Protein AF-A0AAD0L4F5-F1 (afdb_monomer)

Foldseek 3Di:
DLCLLLQLLQFQAAFADDPPQDDVPDDFPGTFRHLQLAPVRHDAQPDDFQVLDPVSRLVSQVVCCVVPSDVHLVPHDDQKDFDDDDNNPCVPRPTPDIDGDSHAFQPVDPVSDDPLSVVVVVLVVVVVVVDDDDHSVCRVVSVVNSNVSNNQRGGHDLQDQGPCLVVSLVVLVVSLVVCVVVVPDVSSVVSSVVSNVCNVGSVPGRDD

Organism: NCBI:txid1622

Sequence (208 aa):
MSYRWLLTYLFGASPIAEANYFKKGDKLTHPVRSLRQSKKYGFGSNFTPDYTDVESYFARIKRAVAKKEIYTAAQFHGPVRFKGDNVENLATDGIKYLKPRMLDLDPTSYVGIRTGTLRFIRLLASYFIMSPTLNKSEVSEALAVADKRNEIVALEDPTKKSRLSEAAIALIEHLKVYVDLIQAGPEYQELIEDMQYRVKIPMLQVLV

InterPro domains:
  IPR006334 Glutamate--cysteine ligase, monofunctional [PTHR38761] (2-202)
  IPR007370 Glutamate--cysteine ligase [PF04262] (69-138)
  IPR014746 Glutamine synthetase/guanido kinase, catalytic domain [SSF55931] (2-200)

pLDDT: mean 89.85, std 8.64, range [43.66, 97.56]

Solvent-accessible surface area (backbone atoms only — not comparable to full-atom values): 12046 Å² total; per-residue (Å²): 114,61,62,53,30,54,49,32,58,62,46,18,48,32,38,73,78,64,92,84,71,58,60,95,89,58,77,79,92,62,58,19,18,10,40,60,69,14,69,91,75,25,74,55,49,99,68,79,69,40,82,64,43,69,63,51,26,53,51,43,44,54,51,30,35,78,69,61,78,36,89,42,82,81,70,64,48,57,56,62,41,84,36,44,95,48,79,92,43,32,82,81,75,39,73,74,47,78,45,76,58,65,69,49,56,34,88,92,30,98,83,32,57,55,71,66,59,54,52,50,53,52,52,52,52,54,51,57,72,76,40,86,78,78,56,64,87,48,42,66,57,45,46,55,52,20,51,53,49,22,37,53,41,11,62,32,50,46,72,45,74,54,96,55,37,65,64,46,47,54,52,48,53,54,48,50,56,47,39,60,74,70,62,54,57,69,74,56,56,54,48,50,51,51,54,48,47,37,52,76,40,26,71,70,32,63,78,130

Mean predicted aligned error: 4.78 Å

Radius of gyration: 17.95 Å; Cα contacts (8 Å, |Δi|>4): 270; chains: 1; bounding box: 50×41×47 Å

Structure (mmCIF, N/CA/C/O backbone):
data_AF-A0AAD0L4F5-F1
#
_entry.id   AF-A0AAD0L4F5-F1
#
loop_
_atom_site.group_PDB
_atom_site.id
_atom_site.type_symbol
_atom_site.label_atom_id
_atom_site.label_alt_id
_atom_site.label_comp_id
_atom_site.label_asym_id
_atom_site.label_entity_id
_atom_site.label_seq_id
_atom_site.pdbx_PDB_ins_code
_atom_site.Cartn_x
_atom_site.Cartn_y
_atom_site.Cartn_z
_atom_site.occupancy
_atom_site.B_iso_or_equiv
_atom_site.auth_seq_id
_atom_site.auth_comp_id
_atom_site.auth_asym_id
_atom_site.auth_atom_id
_atom_site.pdbx_PDB_model_num
ATOM 1 N N . MET A 1 1 ? -0.192 5.759 4.630 1.00 82.69 1 MET A N 1
ATOM 2 C CA . MET A 1 1 ? -1.364 5.615 3.727 1.00 82.69 1 MET A CA 1
ATOM 3 C C . MET A 1 1 ? -1.100 6.219 2.352 1.00 82.69 1 MET A C 1
ATOM 5 O O . MET A 1 1 ? -1.327 5.530 1.364 1.00 82.69 1 MET A O 1
ATOM 9 N N . SER A 1 2 ? -0.561 7.442 2.284 1.00 88.50 2 SER A N 1
ATOM 10 C CA . SER A 1 2 ? -0.333 8.214 1.048 1.00 88.50 2 SER A CA 1
ATOM 11 C C . SER A 1 2 ? 0.467 7.505 -0.052 1.00 88.50 2 SER A C 1
ATOM 13 O O . SER A 1 2 ? 0.281 7.777 -1.235 1.00 88.50 2 SER A O 1
ATOM 15 N N . TYR A 1 3 ? 1.310 6.547 0.332 1.00 91.94 3 TYR A N 1
ATOM 16 C CA . TYR A 1 3 ? 2.198 5.809 -0.568 1.00 91.94 3 TYR A CA 1
ATOM 17 C C . TYR A 1 3 ? 1.795 4.345 -0.779 1.00 91.94 3 TYR A C 1
ATOM 19 O O . TYR A 1 3 ? 2.575 3.553 -1.297 1.00 91.94 3 TYR A O 1
ATOM 27 N N . ARG A 1 4 ? 0.565 3.961 -0.404 1.00 93.31 4 ARG A N 1
ATOM 28 C CA . ARG A 1 4 ? 0.094 2.572 -0.549 1.00 93.31 4 ARG A CA 1
ATOM 29 C C . ARG A 1 4 ? 0.145 2.046 -1.978 1.00 93.31 4 ARG A C 1
ATOM 31 O O . ARG A 1 4 ? 0.429 0.875 -2.187 1.00 93.31 4 ARG A O 1
ATOM 38 N N . TRP A 1 5 ? -0.090 2.937 -2.932 1.00 96.00 5 TRP A N 1
ATOM 39 C CA . TRP A 1 5 ? -0.059 2.642 -4.355 1.00 96.00 5 TRP A CA 1
ATOM 40 C C . TRP A 1 5 ? 1.314 2.132 -4.817 1.00 96.00 5 TRP A C 1
ATOM 42 O O . TRP A 1 5 ? 1.357 1.369 -5.771 1.00 96.00 5 TRP A O 1
ATOM 52 N N . LEU A 1 6 ? 2.419 2.474 -4.136 1.00 96.50 6 LEU A N 1
ATOM 53 C CA . LEU A 1 6 ? 3.743 1.943 -4.475 1.00 96.50 6 LEU A CA 1
ATOM 54 C C . LEU A 1 6 ? 3.846 0.445 -4.160 1.00 96.50 6 LEU A C 1
ATOM 56 O O . LEU A 1 6 ? 4.411 -0.307 -4.946 1.00 96.50 6 LEU A O 1
ATOM 60 N N . LEU A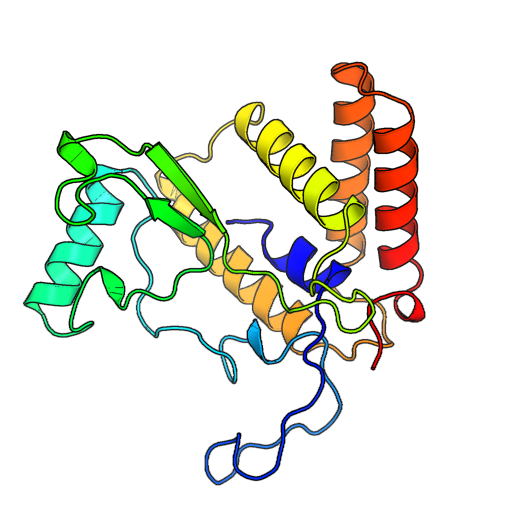 1 7 ? 3.257 -0.004 -3.047 1.00 95.75 7 LEU A N 1
ATOM 61 C CA . LEU A 1 7 ? 3.208 -1.431 -2.711 1.00 95.75 7 LEU A CA 1
ATOM 62 C C . LEU A 1 7 ? 2.332 -2.199 -3.704 1.00 95.75 7 LEU A C 1
ATOM 64 O O . LEU A 1 7 ? 2.727 -3.267 -4.156 1.00 95.75 7 LEU A O 1
ATOM 68 N N . THR A 1 8 ? 1.191 -1.628 -4.099 1.00 95.62 8 THR A N 1
ATOM 69 C CA . THR A 1 8 ? 0.343 -2.185 -5.164 1.00 95.62 8 THR A CA 1
ATOM 70 C C . THR A 1 8 ? 1.073 -2.226 -6.506 1.00 95.62 8 THR A C 1
ATOM 72 O O . THR A 1 8 ? 0.896 -3.171 -7.267 1.00 95.62 8 THR A O 1
ATOM 75 N N . TYR A 1 9 ? 1.909 -1.224 -6.798 1.00 95.88 9 TYR A N 1
ATOM 76 C CA . TYR A 1 9 ? 2.697 -1.198 -8.025 1.00 95.88 9 TYR A CA 1
ATOM 77 C C . TYR A 1 9 ? 3.745 -2.311 -8.028 1.00 95.88 9 TYR A C 1
ATOM 79 O O . TYR A 1 9 ? 3.821 -3.074 -8.976 1.00 95.88 9 TYR A O 1
ATOM 87 N N . LEU A 1 10 ? 4.533 -2.432 -6.963 1.00 95.12 10 LEU A N 1
ATOM 88 C CA . LEU A 1 10 ? 5.653 -3.373 -6.912 1.00 95.12 10 LEU A CA 1
ATOM 89 C C . LEU A 1 10 ? 5.221 -4.830 -6.695 1.00 95.12 10 LEU A C 1
ATOM 91 O O . LEU A 1 10 ? 5.899 -5.741 -7.169 1.00 95.12 10 LEU A O 1
ATOM 95 N N . PHE A 1 11 ? 4.129 -5.049 -5.958 1.00 95.19 11 PHE A N 1
ATOM 96 C CA . PHE A 1 11 ? 3.744 -6.364 -5.429 1.00 95.19 11 PHE A CA 1
ATOM 97 C C . PHE A 1 11 ? 2.282 -6.741 -5.714 1.00 95.19 11 PHE A C 1
ATOM 99 O O . PHE A 1 11 ? 1.730 -7.612 -5.041 1.00 95.19 11 PHE A O 1
ATOM 106 N N . GLY A 1 12 ? 1.626 -6.075 -6.668 1.00 95.31 12 GLY A N 1
ATOM 107 C CA . GLY A 1 12 ? 0.315 -6.506 -7.153 1.00 95.31 12 GLY A CA 1
ATOM 108 C C . GLY A 1 12 ? 0.416 -7.877 -7.822 1.00 95.31 12 GLY A C 1
ATOM 109 O O . GLY A 1 12 ? 1.302 -8.086 -8.645 1.00 95.31 12 GLY A O 1
ATOM 110 N N . ALA A 1 13 ? -0.461 -8.807 -7.435 1.00 95.69 13 ALA A N 1
ATOM 111 C CA . ALA A 1 13 ? -0.405 -10.202 -7.885 1.00 95.69 13 ALA A CA 1
ATOM 112 C C . ALA A 1 13 ? -1.806 -10.829 -8.014 1.00 95.69 13 ALA A C 1
ATOM 114 O O . ALA A 1 13 ? -2.007 -12.017 -7.773 1.00 95.69 13 ALA A O 1
ATOM 115 N N . SER A 1 14 ? -2.808 -10.017 -8.357 1.00 95.25 14 SER A N 1
ATOM 116 C CA . SER A 1 14 ? -4.186 -10.480 -8.577 1.00 95.25 14 SER A CA 1
ATOM 117 C C . SER A 1 14 ? -4.738 -9.971 -9.914 1.00 95.25 14 SER A C 1
ATOM 119 O O . SER A 1 14 ? -5.615 -9.106 -9.929 1.00 95.25 14 SER A O 1
ATOM 121 N N . PRO A 1 15 ? -4.202 -10.446 -11.054 1.00 95.25 15 PRO A N 1
ATOM 122 C CA . PRO A 1 15 ? -4.444 -9.800 -12.340 1.00 95.25 15 PRO A CA 1
ATOM 123 C C . PRO A 1 15 ? -5.773 -10.156 -13.002 1.00 95.25 15 PRO A C 1
ATOM 125 O O . PRO A 1 15 ? -6.304 -9.378 -13.797 1.00 95.25 15 PRO A O 1
ATOM 128 N N . ILE A 1 16 ? -6.318 -11.320 -12.667 1.00 94.12 16 ILE A N 1
ATOM 129 C CA . ILE A 1 16 ? -7.558 -11.869 -13.210 1.00 94.12 16 ILE A CA 1
ATOM 130 C C . ILE A 1 16 ? -8.434 -12.380 -12.070 1.00 94.12 16 ILE A C 1
ATOM 132 O O . ILE A 1 16 ? -7.974 -12.545 -10.939 1.00 94.12 16 ILE A O 1
ATOM 136 N N . ALA A 1 17 ? -9.703 -12.628 -12.372 1.00 92.62 17 ALA A N 1
ATOM 137 C CA . ALA A 1 17 ? -10.614 -13.287 -11.455 1.00 92.62 17 ALA A CA 1
ATOM 138 C C . ALA A 1 17 ? -11.392 -14.387 -12.168 1.00 92.62 17 ALA A C 1
ATOM 140 O O . ALA A 1 17 ? -11.635 -14.311 -13.373 1.00 92.62 17 ALA A O 1
ATOM 141 N N . GLU A 1 18 ? -11.786 -15.384 -11.385 1.00 90.31 18 GLU A N 1
ATOM 142 C CA . GLU A 1 18 ? -12.573 -16.526 -11.834 1.00 90.31 18 GLU A CA 1
ATOM 143 C C . GLU A 1 18 ? -13.987 -16.139 -12.277 1.00 90.31 18 GLU A C 1
ATOM 145 O O . GLU A 1 18 ? -14.510 -15.052 -11.983 1.00 90.31 18 GLU A O 1
ATOM 150 N N . ALA A 1 19 ? -14.641 -17.084 -12.952 1.00 86.50 19 ALA A N 1
ATOM 151 C CA . ALA A 1 19 ? -16.058 -16.979 -13.260 1.00 86.50 19 ALA A CA 1
ATOM 152 C C . ALA A 1 19 ? -16.876 -16.669 -11.989 1.00 86.50 19 ALA A C 1
ATOM 154 O O . ALA A 1 19 ? -16.636 -17.226 -10.919 1.00 86.50 19 ALA A O 1
ATOM 155 N N . ASN A 1 20 ? -17.875 -15.790 -12.123 1.00 87.75 20 ASN A N 1
ATOM 156 C CA . ASN A 1 20 ? -18.763 -15.322 -11.046 1.00 87.75 20 ASN A CA 1
ATOM 157 C C . ASN A 1 20 ? -18.139 -14.390 -9.991 1.00 87.75 20 ASN A C 1
ATOM 159 O O . ASN A 1 20 ? -18.820 -14.042 -9.028 1.00 87.75 20 ASN A O 1
ATOM 163 N N . TYR A 1 21 ? -16.895 -13.931 -10.165 1.00 91.44 21 TYR A N 1
ATOM 164 C CA . TYR A 1 21 ? -16.332 -12.905 -9.279 1.00 91.44 21 TYR A CA 1
ATOM 165 C C . TYR A 1 21 ? -17.036 -11.547 -9.427 1.00 91.44 21 TYR A C 1
ATOM 167 O O . TYR A 1 21 ? -17.323 -10.862 -8.445 1.00 91.44 21 TYR A O 1
ATOM 175 N N . PHE A 1 22 ? -17.305 -11.138 -10.669 1.00 91.25 22 PHE A N 1
ATOM 176 C CA . PHE A 1 22 ? -17.875 -9.827 -10.966 1.00 91.25 22 PHE A CA 1
ATOM 177 C C . PHE A 1 22 ? -19.397 -9.807 -10.812 1.00 91.25 22 PHE A C 1
ATOM 179 O O . PHE A 1 22 ? -20.094 -10.788 -11.078 1.00 91.25 22 PHE A O 1
ATOM 186 N N . LYS A 1 23 ? -19.930 -8.638 -10.439 1.00 87.94 23 LYS A N 1
ATOM 187 C CA . LYS A 1 23 ? -21.372 -8.375 -10.500 1.00 87.94 23 LYS A CA 1
ATOM 188 C C . LYS A 1 23 ? -21.852 -8.472 -11.949 1.00 87.94 23 LYS A C 1
ATOM 190 O O . LYS A 1 23 ? -21.095 -8.228 -12.886 1.00 87.94 23 LYS A O 1
ATOM 195 N N . LYS A 1 24 ? -23.134 -8.786 -12.145 1.00 86.00 24 LYS A N 1
ATOM 196 C CA . LYS A 1 24 ? -23.732 -8.883 -13.484 1.00 86.00 24 LYS A CA 1
ATOM 197 C C . LYS A 1 24 ? -23.491 -7.588 -14.27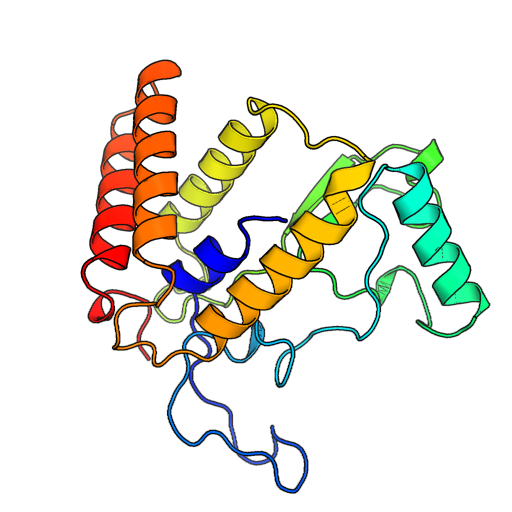6 1.00 86.00 24 LYS A C 1
ATOM 199 O O . LYS A 1 24 ? -23.948 -6.527 -13.867 1.00 86.00 24 LYS A O 1
ATOM 204 N N . GLY A 1 25 ? -22.795 -7.703 -15.408 1.00 84.38 25 GLY A N 1
ATOM 205 C CA . GLY A 1 25 ? -22.443 -6.582 -16.290 1.00 84.38 25 GLY A CA 1
ATOM 206 C C . GLY A 1 25 ? -21.026 -6.032 -16.095 1.00 84.38 25 GLY A C 1
ATOM 207 O O . GLY A 1 25 ? -20.506 -5.396 -17.010 1.00 84.38 25 GLY A O 1
ATOM 208 N N . ASP A 1 26 ? -20.372 -6.325 -14.969 1.00 89.19 26 ASP A N 1
ATOM 209 C CA . ASP A 1 26 ? -18.961 -6.010 -14.768 1.00 89.19 26 ASP A CA 1
ATOM 210 C C . ASP A 1 26 ? -18.078 -7.108 -15.375 1.00 89.19 26 ASP A C 1
ATOM 212 O O . ASP A 1 26 ? -18.348 -8.304 -15.252 1.00 89.19 26 ASP A O 1
ATOM 216 N N . LYS A 1 27 ? -16.996 -6.691 -16.032 1.00 88.44 27 LYS A N 1
ATOM 217 C CA . LYS A 1 27 ? -15.917 -7.567 -16.490 1.00 88.44 27 LYS A CA 1
ATOM 218 C C . LYS A 1 27 ? -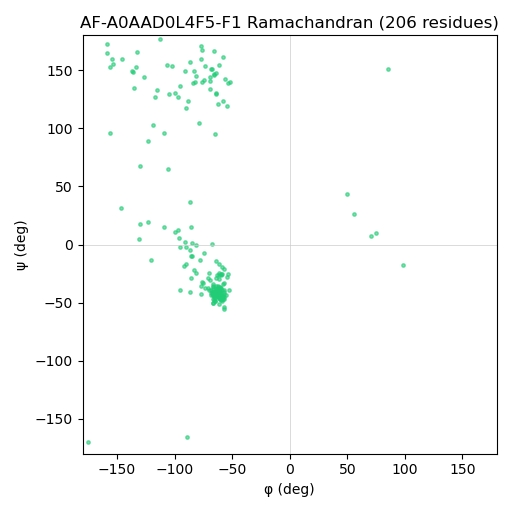14.621 -6.780 -16.599 1.00 88.44 27 LYS A C 1
ATOM 220 O O . LYS A 1 27 ? -14.640 -5.568 -16.830 1.00 88.44 27 LYS A O 1
ATOM 225 N N . LEU A 1 28 ? -13.501 -7.481 -16.494 1.00 90.88 28 LEU A N 1
ATOM 226 C CA . LEU A 1 28 ? -12.235 -6.948 -16.971 1.00 90.88 28 LEU A CA 1
ATOM 227 C C . LEU A 1 28 ? -12.173 -7.026 -18.497 1.00 90.88 28 LEU A C 1
ATOM 229 O O . LEU A 1 28 ? -12.609 -8.004 -19.101 1.00 90.88 28 LEU A O 1
ATOM 233 N N . THR A 1 29 ? -11.625 -5.988 -19.120 1.00 90.06 29 THR A N 1
ATOM 234 C CA . THR A 1 29 ? -11.306 -5.970 -20.556 1.00 90.06 29 THR A CA 1
ATOM 235 C C . THR A 1 29 ? -9.874 -6.427 -20.836 1.00 90.06 29 THR A C 1
ATOM 237 O O . THR A 1 29 ? -9.568 -6.798 -21.963 1.00 90.06 29 THR A O 1
ATOM 240 N N . HIS A 1 30 ? -9.013 -6.416 -19.818 1.00 92.38 30 HIS A N 1
ATOM 241 C CA . HIS A 1 30 ? -7.635 -6.899 -19.835 1.00 92.38 30 HIS A CA 1
ATOM 242 C C . HIS A 1 30 ? -7.217 -7.299 -18.407 1.00 92.38 30 HIS A C 1
ATOM 244 O O . HIS A 1 30 ? -7.838 -6.823 -17.450 1.00 92.38 30 HIS A O 1
ATOM 250 N N . PRO A 1 31 ? -6.174 -8.133 -18.232 1.00 94.75 31 PRO A N 1
ATOM 251 C CA . PRO A 1 31 ? -5.565 -8.349 -16.924 1.00 94.75 31 PRO A CA 1
ATOM 252 C C . PRO A 1 31 ? -5.107 -7.026 -16.306 1.00 94.75 31 PRO A C 1
ATOM 254 O O . PRO A 1 31 ? -4.621 -6.136 -17.010 1.00 94.75 31 PRO A O 1
ATOM 257 N N . VAL A 1 32 ? -5.268 -6.891 -14.996 1.00 96.12 32 VAL A N 1
ATOM 258 C CA . VAL A 1 32 ? -4.858 -5.695 -14.246 1.00 96.12 32 VAL A CA 1
ATOM 259 C C . VAL A 1 32 ? -3.709 -6.017 -13.296 1.00 96.12 32 VAL A C 1
ATOM 261 O O . VAL A 1 32 ? -3.280 -7.158 -13.205 1.00 96.12 32 VAL A O 1
ATOM 264 N N . ARG A 1 33 ? -3.163 -5.036 -12.583 1.00 95.25 33 ARG A N 1
ATOM 265 C CA . ARG A 1 33 ? -2.053 -5.279 -11.653 1.00 95.25 33 ARG A CA 1
ATOM 266 C C . ARG A 1 33 ? -2.508 -5.913 -10.340 1.00 95.25 33 ARG A C 1
ATOM 268 O O . ARG A 1 33 ? -1.867 -6.820 -9.820 1.00 95.25 33 ARG A O 1
ATOM 275 N N . SER A 1 34 ? -3.615 -5.430 -9.782 1.00 95.75 34 SER A N 1
ATOM 276 C CA . SER A 1 34 ? -4.176 -5.965 -8.541 1.00 95.75 34 SER A CA 1
ATOM 277 C C . SER A 1 34 ? -5.671 -5.678 -8.428 1.00 95.75 34 SER A C 1
ATOM 279 O O . SER A 1 34 ? -6.097 -4.629 -7.936 1.00 95.75 34 SER A O 1
ATOM 281 N N . LEU A 1 35 ? -6.495 -6.648 -8.820 1.00 95.00 35 LEU A N 1
ATOM 282 C CA . LEU A 1 35 ? -7.935 -6.618 -8.575 1.00 95.00 35 LEU A CA 1
ATOM 283 C C . LEU A 1 35 ? -8.244 -6.450 -7.094 1.00 95.00 35 LEU A C 1
ATOM 285 O O . LEU A 1 35 ? -9.106 -5.647 -6.731 1.00 95.00 35 LEU A O 1
ATOM 289 N N . ARG A 1 36 ? -7.517 -7.171 -6.235 1.00 93.44 36 ARG A N 1
ATOM 290 C CA . ARG A 1 36 ? -7.740 -7.177 -4.790 1.00 93.44 36 ARG A CA 1
ATOM 291 C C . ARG A 1 36 ? -7.561 -5.793 -4.165 1.00 93.44 36 ARG A C 1
ATOM 293 O O . ARG A 1 36 ? -8.312 -5.468 -3.242 1.00 93.44 36 ARG A O 1
ATOM 300 N N . GLN A 1 37 ? -6.605 -4.996 -4.648 1.00 93.56 37 GLN A N 1
ATOM 301 C CA . GLN A 1 37 ? -6.384 -3.627 -4.170 1.00 93.56 37 GLN A CA 1
ATOM 302 C C . GLN A 1 37 ? -7.274 -2.578 -4.842 1.00 93.56 37 GLN A C 1
ATOM 304 O O . GLN A 1 37 ? -7.284 -1.433 -4.380 1.00 93.56 37 GLN A O 1
ATOM 309 N N . SER A 1 38 ? -8.011 -2.925 -5.901 1.00 93.62 38 SER A N 1
ATOM 310 C CA . SER A 1 38 ? -8.929 -1.981 -6.539 1.00 93.62 38 SER A CA 1
ATOM 311 C C . SER A 1 38 ? -10.124 -1.676 -5.633 1.00 93.62 38 SER A C 1
ATOM 313 O O . SER A 1 38 ? -10.677 -2.545 -4.959 1.00 93.62 38 SER A O 1
ATOM 315 N N . LYS A 1 39 ? -10.553 -0.421 -5.622 1.00 90.69 39 LYS A N 1
ATOM 316 C CA . LYS A 1 39 ? -11.786 0.035 -4.993 1.00 90.69 39 LYS A CA 1
ATOM 317 C C . LYS A 1 39 ? -13.001 -0.469 -5.764 1.00 90.69 39 LYS A C 1
ATOM 319 O O . LYS A 1 39 ? -13.989 -0.827 -5.130 1.00 90.69 39 LYS A O 1
ATOM 324 N N . LYS A 1 40 ? -12.947 -0.492 -7.103 1.00 90.12 40 LYS A N 1
ATOM 325 C CA . LYS A 1 40 ? -14.090 -0.909 -7.928 1.00 90.12 40 LYS A CA 1
ATOM 326 C C . LYS A 1 40 ? -14.429 -2.393 -7.769 1.00 90.12 40 LYS A C 1
ATOM 328 O O . LYS A 1 40 ? -15.608 -2.724 -7.666 1.00 90.12 40 LYS A O 1
ATOM 333 N N . TYR A 1 41 ? -13.422 -3.266 -7.758 1.00 90.94 41 TYR A N 1
ATOM 334 C CA . TYR A 1 41 ? -13.633 -4.716 -7.814 1.00 90.94 41 TYR A CA 1
ATOM 335 C C . TYR A 1 41 ? -13.066 -5.482 -6.616 1.00 90.94 41 TYR A C 1
ATOM 337 O O . TYR A 1 41 ? -13.370 -6.661 -6.479 1.00 90.94 41 TYR A O 1
ATOM 345 N N . GLY A 1 42 ? -12.229 -4.871 -5.778 1.00 87.94 42 GLY A N 1
ATOM 346 C CA . GLY A 1 42 ? -11.520 -5.551 -4.695 1.00 87.94 42 GLY A CA 1
ATOM 347 C C . GLY A 1 42 ? -12.274 -5.608 -3.364 1.00 87.94 42 GLY A C 1
ATOM 348 O O . GLY A 1 42 ? -13.466 -5.329 -3.260 1.00 87.94 42 GLY A O 1
ATOM 349 N N . PHE A 1 43 ? -11.538 -5.946 -2.302 1.00 73.62 43 PHE A N 1
ATOM 350 C CA . PHE A 1 43 ? -12.068 -6.176 -0.946 1.00 73.62 43 PHE A CA 1
ATOM 351 C C . PHE A 1 43 ? -12.179 -4.894 -0.093 1.00 73.62 43 PHE A C 1
ATOM 353 O O . PHE A 1 43 ? -11.910 -4.907 1.113 1.00 73.62 43 PHE A O 1
ATOM 360 N N . GLY A 1 44 ? -12.535 -3.767 -0.711 1.00 67.50 44 GLY A N 1
ATOM 361 C CA . GLY A 1 44 ? -12.686 -2.482 -0.025 1.00 67.50 44 GLY A CA 1
ATOM 362 C C . GLY A 1 44 ? -14.046 -2.330 0.662 1.00 67.50 44 GLY A C 1
ATOM 363 O O . GLY A 1 44 ? -15.078 -2.682 0.098 1.00 67.50 44 GLY A O 1
ATOM 364 N N . SER A 1 45 ? -14.073 -1.759 1.870 1.00 67.56 45 SER A N 1
ATOM 365 C CA . SER A 1 45 ? -15.322 -1.250 2.452 1.00 67.56 45 SER A CA 1
ATOM 366 C C . SER A 1 45 ? -15.646 0.139 1.897 1.00 67.56 45 SER A C 1
ATOM 368 O O . SER A 1 45 ? -14.747 0.961 1.746 1.00 67.56 45 SER A O 1
ATOM 370 N N . ASN A 1 46 ? -16.932 0.460 1.711 1.00 73.94 46 ASN A N 1
ATOM 371 C CA . ASN A 1 46 ? -17.387 1.833 1.410 1.00 73.94 46 ASN A CA 1
ATOM 372 C C . ASN A 1 46 ? -17.199 2.817 2.583 1.00 73.94 46 ASN A C 1
ATOM 374 O O . ASN A 1 46 ? -17.546 3.990 2.484 1.00 73.94 46 ASN A O 1
ATOM 378 N N . PHE A 1 47 ? -16.661 2.335 3.701 1.00 82.69 47 PHE A N 1
ATOM 379 C CA . PHE A 1 47 ? -16.342 3.116 4.881 1.00 82.69 47 PHE A CA 1
ATOM 380 C C . PHE A 1 47 ? -14.846 3.456 4.916 1.00 82.69 47 PHE A C 1
ATOM 382 O O . PHE A 1 47 ? -13.995 2.565 4.830 1.00 82.69 47 PHE A O 1
ATOM 389 N N . THR A 1 48 ? -14.554 4.739 5.128 1.00 82.06 48 THR A N 1
ATOM 390 C CA . THR A 1 48 ? -13.210 5.272 5.375 1.00 82.06 48 THR A CA 1
ATOM 391 C C . THR A 1 48 ? -13.182 5.880 6.782 1.00 82.06 48 THR A C 1
ATOM 393 O O . THR A 1 48 ? -14.055 6.696 7.101 1.00 82.06 48 THR A O 1
ATOM 396 N N . PRO A 1 49 ? -12.233 5.488 7.651 1.00 85.38 49 PRO A N 1
ATOM 397 C CA . PRO A 1 49 ? -12.076 6.097 8.962 1.00 85.38 49 PRO A CA 1
ATOM 398 C C . PRO A 1 49 ? -11.369 7.449 8.821 1.00 85.38 49 PRO A C 1
ATOM 400 O O . PRO A 1 49 ? -10.836 7.788 7.766 1.00 85.38 49 PRO A O 1
ATOM 403 N N . ASP A 1 50 ? -11.334 8.201 9.909 1.00 90.50 50 ASP A N 1
ATOM 404 C CA . ASP A 1 50 ? -10.589 9.450 9.972 1.00 90.50 50 ASP A CA 1
ATOM 405 C C . ASP A 1 50 ? -9.162 9.165 10.461 1.00 90.50 50 ASP A C 1
ATOM 407 O O . ASP A 1 50 ? -8.992 8.650 11.556 1.00 90.50 50 ASP A O 1
ATOM 411 N N . TYR A 1 51 ? -8.134 9.431 9.654 1.00 90.50 51 TYR A N 1
ATOM 412 C CA . TYR A 1 51 ? -6.736 9.209 10.060 1.00 90.50 51 TYR A CA 1
ATOM 413 C C . TYR A 1 51 ? -6.050 10.486 10.576 1.00 90.50 51 TYR A C 1
ATOM 415 O O . TYR A 1 51 ? -4.827 10.499 10.690 1.00 90.50 51 TYR A O 1
ATOM 423 N N . THR A 1 52 ? -6.802 11.554 10.856 1.00 91.75 52 THR A N 1
ATOM 424 C CA . THR A 1 52 ? -6.250 12.845 11.302 1.00 91.75 52 THR A CA 1
ATOM 425 C C . THR A 1 52 ? -5.538 12.730 12.647 1.00 91.75 52 THR A C 1
ATOM 427 O O . THR A 1 52 ? -4.457 13.282 12.836 1.00 91.75 52 THR A O 1
ATOM 430 N N . ASP A 1 53 ? -6.129 11.977 13.570 1.00 88.69 53 ASP A N 1
ATOM 431 C CA . ASP A 1 53 ? -5.543 11.601 14.850 1.00 88.69 53 ASP A CA 1
ATOM 432 C C . ASP A 1 53 ? -6.229 10.347 15.411 1.00 88.69 53 ASP A C 1
ATOM 434 O O . ASP A 1 53 ? -7.204 9.827 14.857 1.00 88.69 53 ASP A O 1
ATOM 438 N N . VAL A 1 54 ? -5.670 9.826 16.505 1.00 86.69 54 VAL A N 1
ATOM 439 C CA . VAL A 1 54 ? -6.122 8.591 17.156 1.00 86.69 54 VAL A CA 1
ATOM 440 C C . VAL A 1 54 ? -7.575 8.706 17.628 1.00 86.69 54 VAL A C 1
ATOM 442 O O . VAL A 1 54 ? -8.367 7.787 17.410 1.00 86.69 54 VAL A O 1
ATOM 445 N N . GLU A 1 55 ? -7.950 9.834 18.231 1.00 87.25 55 GLU A N 1
ATOM 446 C CA . GLU A 1 55 ? -9.304 10.062 18.745 1.00 87.25 55 GLU A CA 1
ATOM 447 C C . GLU A 1 55 ? -10.332 10.087 17.613 1.00 87.25 55 GLU A C 1
ATOM 449 O O . GLU A 1 55 ? -11.335 9.365 17.659 1.00 87.25 55 GLU A O 1
ATOM 454 N N . SER A 1 56 ? -10.051 10.847 16.553 1.00 91.06 56 SER A N 1
ATOM 455 C CA . SER A 1 56 ? -10.912 10.976 15.377 1.00 91.06 56 SER A CA 1
ATOM 456 C C . SER A 1 56 ? -11.120 9.629 14.683 1.00 91.06 56 SER A C 1
ATOM 458 O O . SER A 1 56 ? -12.255 9.285 14.325 1.00 91.06 56 SER A O 1
ATOM 460 N N . TYR A 1 57 ? -10.063 8.815 14.579 1.00 89.94 57 TYR A N 1
ATOM 461 C CA . TYR A 1 57 ? -10.121 7.460 14.028 1.00 89.94 57 TYR A CA 1
ATOM 462 C C . TYR A 1 57 ? -11.128 6.581 14.770 1.00 89.94 57 TYR A C 1
ATOM 464 O O . TYR A 1 57 ? -12.042 6.009 14.159 1.00 89.94 57 TYR A O 1
ATOM 472 N N . PHE A 1 58 ? -11.004 6.491 16.096 1.00 86.38 58 PHE A N 1
ATOM 473 C CA . PHE A 1 58 ? -11.886 5.648 16.901 1.00 86.38 58 PHE A CA 1
ATOM 474 C C . PHE A 1 58 ? -13.300 6.213 16.990 1.00 86.38 58 PHE A C 1
ATOM 476 O O . PHE A 1 58 ? -14.265 5.451 16.888 1.00 86.38 58 PHE A O 1
ATOM 483 N N . ALA A 1 59 ? -13.453 7.534 17.087 1.00 89.06 59 ALA A N 1
ATOM 484 C CA . ALA A 1 59 ? -14.757 8.182 17.095 1.00 89.06 59 ALA A CA 1
ATOM 485 C C . ALA A 1 59 ? -15.526 7.929 15.787 1.00 89.06 59 ALA A C 1
ATOM 487 O O . ALA A 1 59 ? -16.718 7.611 15.821 1.00 89.06 59 ALA A O 1
ATOM 488 N N . ARG A 1 60 ? -14.863 7.995 14.623 1.00 90.62 60 ARG A N 1
ATOM 489 C CA . ARG A 1 60 ? -15.495 7.711 13.324 1.00 90.62 60 ARG A CA 1
ATOM 490 C C . ARG A 1 60 ? -15.954 6.258 13.209 1.00 90.62 60 ARG A C 1
ATOM 492 O O . ARG A 1 60 ? -17.053 6.029 12.700 1.00 90.62 60 ARG A O 1
ATOM 499 N N . ILE A 1 61 ? -15.156 5.307 13.698 1.00 88.44 61 ILE A N 1
ATOM 500 C CA . ILE A 1 61 ? -15.513 3.880 13.728 1.00 88.44 61 ILE A CA 1
ATOM 501 C C . ILE A 1 61 ? -16.694 3.632 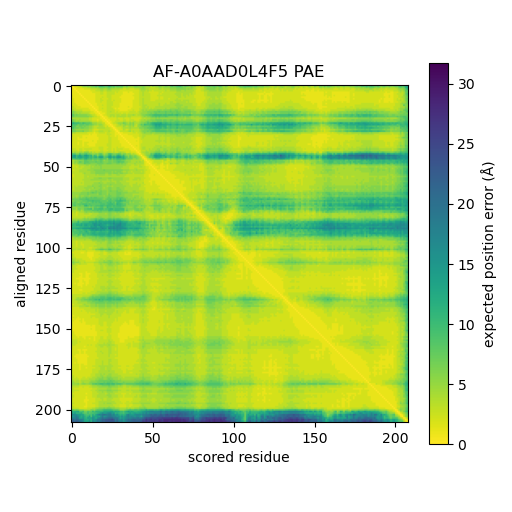14.672 1.00 88.44 61 ILE A C 1
ATOM 503 O O . ILE A 1 61 ? -17.667 3.007 14.257 1.00 88.44 61 ILE A O 1
ATOM 507 N N . LYS A 1 62 ? -16.665 4.170 15.900 1.00 87.69 62 LYS A N 1
ATOM 508 C CA . LYS A 1 62 ? -17.774 4.047 16.866 1.00 87.69 62 LYS A CA 1
ATOM 509 C C . LYS A 1 62 ? -19.080 4.599 16.289 1.00 87.69 62 LYS A C 1
ATOM 511 O O . LYS A 1 62 ? -20.106 3.924 16.330 1.00 87.69 62 LYS A O 1
ATOM 516 N N . ARG A 1 63 ? -19.032 5.780 15.656 1.00 91.25 63 ARG A N 1
ATOM 517 C CA . ARG A 1 63 ? -20.188 6.361 14.950 1.00 91.25 63 ARG A CA 1
ATOM 518 C C . ARG A 1 63 ? -20.686 5.472 13.808 1.00 91.25 63 ARG A C 1
ATOM 520 O O . ARG A 1 63 ? -21.892 5.350 13.638 1.00 91.25 63 ARG A O 1
ATOM 527 N N . ALA A 1 64 ? -19.786 4.857 13.041 1.00 90.31 64 ALA A N 1
ATOM 528 C CA . ALA A 1 64 ? -20.154 3.971 11.936 1.00 90.31 64 ALA A CA 1
ATOM 529 C C . ALA A 1 64 ? -20.883 2.710 12.417 1.00 90.31 64 ALA A C 1
ATOM 531 O O . ALA A 1 64 ? -21.867 2.307 11.802 1.00 90.31 64 ALA A O 1
ATOM 532 N N . VAL A 1 65 ? -20.439 2.128 13.537 1.00 89.00 65 VAL A N 1
ATOM 533 C CA . VAL A 1 65 ? -21.109 0.984 14.177 1.00 89.00 65 VAL A CA 1
ATOM 534 C C . VAL A 1 65 ? -22.492 1.386 14.686 1.00 89.00 65 VAL A C 1
ATOM 536 O O . VAL A 1 65 ? -23.480 0.735 14.357 1.00 89.00 65 VAL A O 1
ATOM 539 N N . ALA A 1 66 ? -22.593 2.505 15.411 1.00 90.88 66 ALA A N 1
ATOM 540 C CA . ALA A 1 66 ? -23.870 3.001 15.931 1.00 90.88 66 ALA A CA 1
ATOM 541 C C . ALA A 1 66 ? -24.892 3.294 14.815 1.00 90.88 66 ALA A C 1
ATOM 543 O O . ALA A 1 66 ? -26.079 3.011 14.963 1.00 90.88 66 ALA A O 1
ATOM 544 N N . LYS A 1 67 ? -24.424 3.813 13.672 1.00 91.81 67 LYS A N 1
ATOM 545 C CA . LYS A 1 67 ? -25.241 4.076 12.477 1.00 91.81 67 LYS A CA 1
ATOM 546 C C . LYS A 1 67 ? -25.489 2.845 11.600 1.00 91.81 67 LYS A C 1
ATOM 548 O O . LYS A 1 67 ? -26.153 2.973 10.577 1.00 91.81 67 LYS A O 1
ATOM 553 N N . LYS A 1 68 ? -24.961 1.671 11.971 1.00 89.31 68 LYS A N 1
ATOM 554 C CA . LYS A 1 68 ? -25.005 0.434 11.172 1.00 89.31 68 LYS A CA 1
ATOM 555 C C . LYS A 1 68 ? -24.407 0.589 9.761 1.00 89.31 68 LYS A C 1
ATOM 557 O O . LYS A 1 68 ? -24.763 -0.156 8.855 1.00 89.31 68 LYS A O 1
ATOM 562 N N . GLU A 1 69 ? -23.473 1.529 9.571 1.00 88.06 69 GLU A N 1
ATOM 563 C CA . GLU A 1 69 ? -22.666 1.643 8.341 1.00 88.06 69 GLU A CA 1
ATOM 564 C C . GLU A 1 69 ? -21.672 0.471 8.224 1.00 88.06 69 GLU A C 1
ATOM 566 O O . GLU A 1 69 ? -21.328 0.035 7.127 1.00 88.06 69 GLU A O 1
ATOM 571 N N . ILE A 1 70 ? -21.221 -0.039 9.373 1.00 85.81 70 ILE A N 1
ATOM 572 C CA . ILE A 1 70 ? -20.478 -1.293 9.549 1.00 85.81 70 ILE A CA 1
ATOM 573 C C . ILE A 1 70 ? -21.077 -2.022 10.759 1.00 85.81 70 ILE A C 1
ATOM 575 O O . ILE A 1 70 ? -21.536 -1.359 11.688 1.00 85.81 70 ILE A O 1
ATOM 579 N N . TYR A 1 71 ? -21.076 -3.360 10.800 1.00 82.56 71 TYR A N 1
ATOM 580 C CA . TYR A 1 71 ? -21.677 -4.071 11.939 1.00 82.56 71 TYR A CA 1
ATOM 581 C C . TYR A 1 71 ? -20.773 -4.058 13.176 1.00 82.56 71 TYR A C 1
ATOM 583 O O . TYR A 1 71 ? -21.268 -3.977 14.294 1.00 82.56 71 TYR A O 1
ATOM 591 N N . THR A 1 72 ? -19.449 -4.129 12.997 1.00 82.31 72 THR A N 1
ATOM 592 C CA . THR A 1 72 ? -18.474 -4.081 14.101 1.00 82.31 72 THR A CA 1
ATOM 593 C C . THR A 1 72 ? -17.185 -3.370 13.686 1.00 82.31 72 THR A C 1
ATOM 595 O O . THR A 1 72 ? -16.832 -3.325 12.505 1.00 82.31 72 THR A O 1
ATOM 598 N N . ALA A 1 73 ? -16.401 -2.892 14.659 1.00 77.75 73 ALA A N 1
ATOM 599 C CA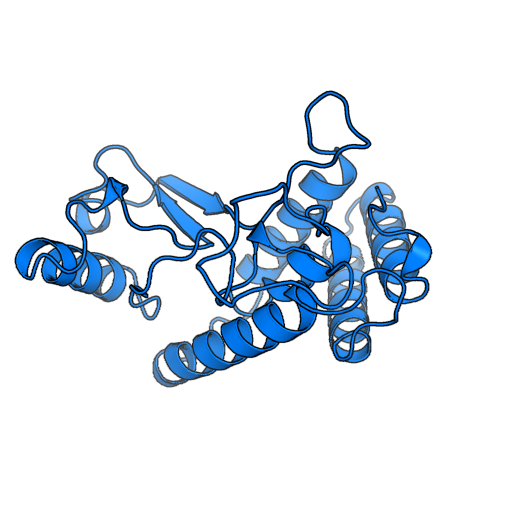 . ALA A 1 73 ? -15.054 -2.366 14.403 1.00 77.75 73 ALA A CA 1
ATOM 600 C C . ALA A 1 73 ? -14.122 -3.417 13.756 1.00 77.75 73 ALA A C 1
ATOM 602 O O . ALA A 1 73 ? -13.167 -3.084 13.044 1.00 77.75 73 ALA A O 1
ATOM 603 N N . ALA A 1 74 ? -14.394 -4.711 13.969 1.00 75.31 74 ALA A N 1
ATOM 604 C CA . ALA A 1 74 ? -13.648 -5.805 13.358 1.00 75.31 74 ALA A CA 1
ATOM 605 C C . ALA A 1 74 ? -13.848 -5.873 11.835 1.00 75.31 74 ALA A C 1
ATOM 607 O O . ALA A 1 74 ? -12.871 -6.139 11.127 1.00 75.31 74 ALA A O 1
ATOM 608 N N . GLN A 1 75 ? -15.049 -5.557 11.345 1.00 73.94 75 GLN A N 1
ATOM 609 C CA . GLN A 1 75 ? -15.407 -5.573 9.923 1.00 73.94 75 GLN A CA 1
ATOM 610 C C . GLN A 1 75 ? -14.840 -4.409 9.113 1.00 73.94 75 GLN A C 1
ATOM 612 O O . GLN A 1 75 ? -14.949 -4.406 7.893 1.00 73.94 75 GLN A O 1
ATOM 617 N N . PHE A 1 76 ? -14.208 -3.416 9.735 1.00 78.38 76 PHE A N 1
ATOM 618 C CA . PHE A 1 76 ? -13.529 -2.391 8.956 1.00 78.38 76 PHE A CA 1
ATOM 619 C C . PHE A 1 76 ? -12.385 -2.995 8.105 1.00 78.38 76 PHE A C 1
ATOM 621 O O . PHE A 1 76 ? -11.420 -3.579 8.628 1.00 78.38 76 PHE A O 1
ATOM 628 N N . HIS A 1 77 ? -12.470 -2.814 6.783 1.00 75.56 77 HIS A N 1
ATOM 629 C CA . HIS A 1 77 ? -11.487 -3.259 5.791 1.00 75.56 77 HIS A CA 1
ATOM 630 C C . HIS A 1 77 ? -10.661 -2.087 5.241 1.00 75.56 77 HIS A C 1
ATOM 632 O O . HIS A 1 77 ? -10.710 -1.763 4.059 1.00 75.56 77 HIS A O 1
ATOM 638 N N . GLY A 1 78 ? -9.864 -1.465 6.113 1.00 80.81 78 GLY A N 1
ATOM 639 C CA . GLY A 1 78 ? -8.853 -0.485 5.711 1.00 80.81 78 GLY A CA 1
ATOM 640 C C . GLY A 1 78 ? -7.511 -1.110 5.328 1.00 80.81 78 GLY A C 1
ATOM 641 O O . GLY A 1 78 ? -7.175 -2.192 5.826 1.00 80.81 78 GLY A O 1
ATOM 642 N N . PRO A 1 79 ? -6.699 -0.410 4.516 1.00 82.56 79 PRO A N 1
ATOM 643 C CA . PRO A 1 79 ? -5.367 -0.876 4.129 1.00 82.56 79 PRO A CA 1
ATOM 644 C C . PRO A 1 79 ? -4.357 -0.837 5.289 1.00 82.56 79 PRO A C 1
ATOM 646 O O . PRO A 1 79 ? -3.418 -1.628 5.278 1.00 82.56 79 PRO A O 1
ATOM 649 N N . VAL A 1 80 ? -4.556 0.008 6.311 1.00 88.31 80 VAL A N 1
ATOM 650 C CA . VAL A 1 80 ? -3.805 -0.027 7.581 1.00 88.31 80 VAL A CA 1
ATOM 651 C C . VAL A 1 80 ? -4.775 0.125 8.750 1.00 88.31 80 VAL A C 1
ATOM 653 O O . VAL A 1 80 ? -5.662 0.980 8.721 1.00 88.31 80 VAL A O 1
ATOM 656 N N . ARG A 1 81 ? -4.614 -0.712 9.779 1.00 87.75 81 ARG A N 1
ATOM 657 C CA . ARG A 1 81 ? -5.439 -0.695 10.995 1.00 87.75 81 ARG A CA 1
ATOM 658 C C . ARG A 1 81 ? -4.585 -0.614 12.250 1.00 87.75 81 ARG A C 1
ATOM 660 O O . ARG A 1 81 ? -3.554 -1.279 12.326 1.00 87.75 81 ARG A O 1
ATOM 667 N N . PHE A 1 82 ? -5.081 0.103 13.250 1.00 87.88 82 PHE A N 1
ATOM 668 C CA . PHE A 1 82 ? -4.551 0.037 14.609 1.00 87.88 82 PHE A CA 1
ATOM 669 C C . PHE A 1 82 ? -4.978 -1.258 15.305 1.00 87.88 82 PHE A C 1
ATOM 671 O O . PHE A 1 82 ? -6.102 -1.746 15.110 1.00 87.88 82 PHE A O 1
ATOM 678 N N . LYS A 1 83 ? -4.064 -1.829 16.091 1.00 85.62 83 LYS A N 1
ATOM 679 C CA . LYS A 1 83 ? -4.282 -3.034 16.889 1.00 85.62 83 LYS A CA 1
ATOM 680 C C . LYS A 1 83 ? -3.691 -2.891 18.288 1.00 85.62 83 LYS A C 1
ATOM 682 O O . LYS A 1 83 ? -2.683 -2.222 18.486 1.00 85.62 83 LYS A O 1
ATOM 687 N N . GLY A 1 84 ? -4.340 -3.568 19.222 1.00 84.00 84 GLY A N 1
ATOM 688 C CA . GLY A 1 84 ? -3.998 -3.693 20.633 1.00 84.00 84 GLY A CA 1
ATOM 689 C C . GLY A 1 84 ? -4.976 -4.670 21.282 1.00 84.00 84 GLY A C 1
ATOM 690 O O . GLY A 1 84 ? -5.729 -5.336 20.560 1.00 84.00 84 GLY A O 1
ATOM 691 N N . ASP A 1 85 ? -4.953 -4.747 22.606 1.00 81.50 85 ASP A N 1
ATOM 692 C CA . ASP A 1 85 ? -5.644 -5.800 23.358 1.00 81.50 85 ASP A CA 1
ATOM 693 C C . ASP A 1 85 ? -7.170 -5.654 23.270 1.00 81.50 85 ASP A C 1
ATOM 695 O O . ASP A 1 85 ? -7.874 -6.623 22.983 1.00 81.50 85 ASP A O 1
ATOM 699 N N . ASN A 1 86 ? -7.678 -4.422 23.377 1.00 77.81 86 ASN A N 1
ATOM 700 C CA . ASN A 1 86 ? -9.092 -4.113 23.196 1.00 77.81 86 ASN A CA 1
ATOM 701 C C . ASN A 1 86 ? -9.309 -3.141 22.029 1.00 77.81 86 ASN A C 1
ATOM 703 O O . ASN A 1 86 ? -9.119 -1.933 22.148 1.00 77.81 86 ASN A O 1
ATOM 707 N N . VAL A 1 87 ? -9.758 -3.674 20.886 1.00 68.62 87 VAL A N 1
ATOM 708 C CA . VAL A 1 87 ? -9.976 -2.905 19.644 1.00 68.62 87 VAL A CA 1
ATOM 709 C C . VAL A 1 87 ? -10.998 -1.769 19.816 1.00 68.62 87 VAL A C 1
ATOM 711 O O . VAL A 1 87 ? -10.935 -0.784 19.079 1.00 68.62 87 VAL A O 1
ATOM 714 N N . GLU A 1 88 ? -11.919 -1.879 20.773 1.00 70.56 88 GLU A N 1
ATOM 715 C CA . GLU A 1 88 ? -12.987 -0.897 21.008 1.00 70.56 88 GLU A CA 1
ATOM 716 C C . GLU A 1 88 ? -12.527 0.294 21.865 1.00 70.56 88 GLU A C 1
ATOM 718 O O . GLU A 1 88 ? -13.092 1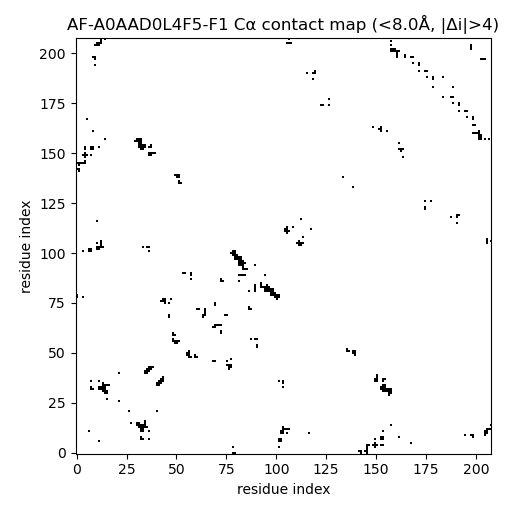.390 21.754 1.00 70.56 88 GLU A O 1
ATOM 723 N N . ASN A 1 89 ? -11.456 0.102 22.643 1.00 72.38 89 ASN A N 1
ATOM 724 C CA . ASN A 1 89 ? -10.910 1.069 23.599 1.00 72.38 89 ASN A CA 1
ATOM 725 C C . ASN A 1 89 ? -9.437 1.422 23.339 1.00 72.38 89 ASN A C 1
ATOM 727 O O . ASN A 1 89 ? -8.771 1.993 24.189 1.00 72.38 89 ASN A O 1
ATOM 731 N N . LEU A 1 90 ? -8.918 1.183 22.134 1.00 74.31 90 LEU A N 1
ATOM 732 C CA . LEU A 1 90 ? -7.521 1.497 21.782 1.00 74.31 90 LEU A CA 1
ATOM 733 C C . LEU A 1 90 ? -7.114 2.968 21.980 1.00 74.31 90 LEU A C 1
ATOM 735 O O . LEU A 1 90 ? -5.922 3.246 22.081 1.00 74.31 90 LEU A O 1
ATOM 739 N N . ALA A 1 91 ? -8.071 3.902 22.015 1.00 74.06 91 ALA A N 1
ATOM 740 C CA . ALA A 1 91 ? -7.790 5.298 22.348 1.00 74.06 91 ALA A CA 1
ATOM 741 C C . ALA A 1 91 ? -7.285 5.459 23.794 1.00 74.06 91 ALA A C 1
ATOM 743 O O . ALA A 1 91 ? -6.418 6.290 24.037 1.00 74.06 91 ALA A O 1
ATOM 744 N N . THR A 1 92 ? -7.802 4.658 24.732 1.00 80.06 92 THR A N 1
ATOM 745 C CA . THR A 1 92 ? -7.410 4.668 26.150 1.00 80.06 92 THR A CA 1
ATOM 746 C C . THR A 1 92 ? -6.343 3.624 26.453 1.00 80.06 92 THR A C 1
ATOM 748 O O . THR A 1 92 ? -5.400 3.898 27.185 1.00 80.06 92 THR A O 1
ATOM 751 N N . ASP A 1 93 ? -6.460 2.442 25.850 1.00 83.62 93 ASP A N 1
ATOM 752 C CA . ASP A 1 93 ? -5.642 1.269 26.190 1.00 83.62 93 ASP A CA 1
ATOM 753 C C . ASP A 1 93 ? -4.301 1.254 25.430 1.00 83.62 93 ASP A C 1
ATOM 755 O O . ASP A 1 93 ? -3.402 0.459 25.713 1.00 83.62 93 ASP A O 1
ATOM 759 N N . GLY A 1 94 ? -4.161 2.156 24.457 1.00 82.94 94 GLY A N 1
ATOM 760 C CA . GLY A 1 94 ? -2.973 2.318 23.638 1.00 82.94 94 GLY A CA 1
ATOM 761 C C . GLY A 1 94 ? -2.927 1.386 22.426 1.00 82.94 94 GLY A C 1
ATOM 762 O O . GLY A 1 94 ? -3.447 0.268 22.397 1.00 82.94 94 GLY A O 1
ATOM 763 N N . ILE A 1 95 ? -2.251 1.863 21.383 1.00 89.44 95 ILE A N 1
ATOM 764 C CA . ILE A 1 95 ? -2.008 1.107 20.154 1.00 89.44 95 ILE A CA 1
ATOM 765 C C . ILE A 1 95 ? -0.712 0.309 20.332 1.00 89.44 95 ILE A C 1
ATOM 767 O O . ILE A 1 95 ? 0.340 0.887 20.588 1.00 89.44 95 ILE A O 1
ATOM 771 N N . LYS A 1 96 ? -0.769 -1.016 20.164 1.00 90.00 96 LYS A N 1
ATOM 772 C CA . LYS A 1 96 ? 0.399 -1.909 20.266 1.00 90.00 96 LYS A CA 1
ATOM 773 C C . LYS A 1 96 ? 1.151 -2.033 18.944 1.00 90.00 96 LYS A C 1
ATOM 775 O O . LYS A 1 96 ? 2.375 -2.082 18.938 1.00 90.00 96 LYS A O 1
ATOM 780 N N . TYR A 1 97 ? 0.430 -2.123 17.822 1.00 90.12 97 TYR A N 1
ATOM 781 C CA . TYR A 1 97 ? 1.040 -2.242 16.495 1.00 90.12 97 TYR A CA 1
ATOM 782 C C . TYR A 1 97 ? 0.102 -1.815 15.357 1.00 90.12 97 TYR A C 1
ATOM 784 O O . TYR A 1 97 ? -1.120 -1.709 15.510 1.00 90.12 97 TYR A O 1
ATOM 792 N N . LEU A 1 98 ? 0.696 -1.602 14.179 1.00 90.00 98 LEU A N 1
ATOM 793 C CA . LEU A 1 98 ? -0.010 -1.354 12.923 1.00 90.00 98 LEU A CA 1
ATOM 794 C C . LEU A 1 98 ? -0.166 -2.655 12.137 1.00 90.00 98 LEU A C 1
ATOM 796 O O . LEU A 1 98 ? 0.785 -3.417 11.982 1.00 90.00 98 LEU A O 1
ATOM 800 N N . LYS A 1 99 ? -1.355 -2.891 11.579 1.00 89.31 99 LYS A N 1
ATOM 801 C CA . LYS A 1 99 ? -1.631 -4.024 10.690 1.00 89.31 99 LYS A CA 1
ATOM 802 C C . LYS A 1 99 ? -1.823 -3.538 9.248 1.00 89.31 99 LYS A C 1
ATOM 804 O O . LYS A 1 99 ? -2.945 -3.139 8.912 1.00 89.31 99 LYS A O 1
ATOM 809 N N . PRO A 1 100 ? -0.782 -3.566 8.394 1.00 88.69 100 PRO A N 1
ATOM 810 C CA . PRO A 1 100 ? -0.947 -3.358 6.960 1.00 88.69 100 PRO A CA 1
ATOM 811 C C . PRO A 1 100 ? -1.691 -4.546 6.331 1.00 88.69 100 PRO A C 1
ATOM 813 O O . PRO A 1 100 ? -1.537 -5.693 6.749 1.00 88.69 100 PRO A O 1
ATOM 816 N N . ARG A 1 101 ? -2.541 -4.274 5.338 1.00 88.00 101 ARG A N 1
ATOM 817 C CA . ARG A 1 101 ? -3.385 -5.273 4.649 1.00 88.00 101 ARG A CA 1
ATOM 818 C C . ARG A 1 101 ? -3.315 -5.188 3.121 1.00 88.00 101 ARG A C 1
ATOM 820 O O . ARG A 1 101 ? -4.038 -5.911 2.437 1.00 88.00 101 ARG A O 1
ATOM 827 N N . MET A 1 102 ? -2.454 -4.318 2.606 1.00 84.94 102 MET A N 1
ATOM 828 C CA . MET A 1 102 ? -2.348 -3.932 1.194 1.00 84.94 102 MET A CA 1
ATOM 829 C C . MET A 1 102 ? -1.466 -4.852 0.328 1.00 84.94 102 MET A C 1
ATOM 831 O O . MET A 1 102 ? -1.062 -4.446 -0.752 1.00 84.94 102 MET A O 1
ATOM 835 N N . LEU A 1 103 ? -1.129 -6.055 0.807 1.00 91.00 103 LEU A N 1
ATOM 836 C CA . LEU A 1 103 ? -0.303 -7.014 0.066 1.00 91.00 103 LEU A CA 1
ATOM 837 C C . LEU A 1 103 ? -1.162 -8.130 -0.489 1.00 91.00 103 LEU A C 1
ATOM 839 O O . LEU A 1 103 ? -1.952 -8.715 0.260 1.00 91.00 103 LEU A O 1
ATOM 843 N N . ASP A 1 104 ? -1.007 -8.402 -1.774 1.00 94.31 104 ASP A N 1
ATOM 844 C CA . ASP A 1 104 ? -1.482 -9.641 -2.370 1.00 94.31 104 ASP A CA 1
ATOM 845 C C . ASP A 1 104 ? -0.515 -10.775 -2.005 1.00 94.31 104 ASP A C 1
ATOM 847 O O . ASP A 1 104 ? 0.613 -10.524 -1.572 1.00 94.31 104 ASP A O 1
ATOM 851 N N . LEU A 1 105 ? -0.981 -12.020 -2.103 1.00 94.94 105 LEU A N 1
ATOM 852 C CA . LEU A 1 105 ? -0.089 -13.162 -1.931 1.00 94.94 105 LEU A CA 1
ATOM 853 C C . LEU A 1 105 ? 0.859 -13.209 -3.125 1.00 94.94 105 LEU A C 1
ATOM 855 O O . LEU A 1 105 ? 0.405 -13.082 -4.256 1.00 94.94 105 LEU A O 1
ATOM 859 N N . ASP A 1 106 ? 2.151 -13.391 -2.867 1.00 94.44 106 ASP A N 1
ATOM 860 C CA . ASP A 1 106 ? 3.157 -13.602 -3.902 1.00 94.44 106 ASP A CA 1
ATOM 861 C C . ASP A 1 106 ? 3.092 -15.064 -4.392 1.00 94.44 106 ASP A C 1
ATOM 863 O O . ASP A 1 106 ? 3.582 -15.949 -3.682 1.00 94.44 106 ASP A O 1
ATOM 867 N N . PRO A 1 107 ? 2.527 -15.345 -5.583 1.00 93.56 107 PRO A N 1
ATOM 868 C CA . PRO A 1 107 ? 2.439 -16.690 -6.161 1.00 93.56 107 PRO A CA 1
ATOM 869 C C . PRO A 1 107 ? 3.799 -17.344 -6.424 1.00 93.56 107 PRO A C 1
ATOM 871 O O . PRO A 1 107 ? 3.875 -18.555 -6.602 1.00 93.56 107 PRO A O 1
ATOM 874 N N . THR A 1 108 ? 4.885 -16.571 -6.442 1.00 90.50 108 THR A N 1
ATOM 875 C CA . THR A 1 108 ? 6.238 -17.086 -6.678 1.00 90.50 108 THR A CA 1
ATOM 876 C C . THR A 1 108 ? 6.948 -17.502 -5.381 1.00 90.50 108 THR A C 1
ATOM 878 O O . THR A 1 108 ? 8.082 -17.985 -5.418 1.00 90.50 108 THR A O 1
ATOM 881 N N . SER A 1 109 ? 6.303 -17.314 -4.224 1.00 94.12 109 SER A N 1
ATOM 882 C CA . SER A 1 109 ? 6.795 -17.722 -2.908 1.00 94.12 109 SER A CA 1
ATOM 883 C C . SER A 1 109 ? 5.898 -18.794 -2.299 1.00 94.12 109 SER A C 1
ATOM 885 O O . SER A 1 109 ? 4.687 -18.619 -2.203 1.00 94.12 109 SER A O 1
ATOM 887 N N . TYR A 1 110 ? 6.504 -19.863 -1.774 1.00 92.88 110 TYR A N 1
ATOM 888 C CA . TYR A 1 110 ? 5.776 -20.935 -1.085 1.00 92.88 110 TYR A CA 1
ATOM 889 C C . TYR A 1 110 ? 4.937 -20.433 0.104 1.00 92.88 110 TYR A C 1
ATOM 891 O O . TYR A 1 110 ? 3.859 -20.951 0.376 1.00 92.88 110 TYR A O 1
ATOM 899 N N . VAL A 1 111 ? 5.411 -19.397 0.804 1.00 95.44 111 VAL A N 1
ATOM 900 C CA . VAL A 1 111 ? 4.715 -18.810 1.964 1.00 95.44 111 VAL A CA 1
ATOM 901 C C . VAL A 1 111 ? 3.873 -17.579 1.600 1.00 95.44 111 VAL A C 1
ATOM 903 O O . VAL A 1 111 ? 3.353 -16.905 2.486 1.00 95.44 111 VAL A O 1
ATOM 906 N N . GLY A 1 112 ? 3.761 -17.244 0.309 1.00 94.50 112 GLY A N 1
ATOM 907 C CA . GLY A 1 112 ? 2.973 -16.110 -0.183 1.00 94.50 112 GLY A CA 1
ATOM 908 C C . GLY A 1 112 ? 3.594 -14.728 0.050 1.00 94.50 112 GLY A C 1
ATOM 909 O O . GLY A 1 112 ? 2.923 -13.719 -0.151 1.00 94.50 112 GLY A O 1
ATOM 910 N N . ILE A 1 113 ? 4.855 -14.651 0.488 1.00 95.38 113 ILE A N 1
ATOM 911 C CA . ILE A 1 113 ? 5.622 -13.402 0.622 1.00 95.38 113 ILE A CA 1
ATOM 912 C C . ILE A 1 113 ? 7.129 -13.684 0.578 1.00 95.38 113 ILE A C 1
ATOM 914 O O . ILE A 1 113 ? 7.573 -14.769 0.957 1.00 95.38 113 ILE A O 1
ATOM 918 N N . ARG A 1 114 ? 7.938 -12.719 0.129 1.00 93.88 114 ARG A N 1
ATOM 919 C CA . ARG A 1 114 ? 9.409 -12.808 0.121 1.00 93.88 114 ARG A CA 1
ATOM 920 C C . ARG A 1 114 ? 10.042 -11.930 1.196 1.00 93.88 114 ARG A C 1
ATOM 922 O O . ARG A 1 114 ? 9.508 -10.885 1.571 1.00 93.88 114 ARG A O 1
ATOM 929 N N . THR A 1 115 ? 11.244 -12.306 1.630 1.00 94.06 115 THR A N 1
ATOM 930 C CA . THR A 1 115 ? 12.049 -11.517 2.578 1.00 94.06 115 THR A CA 1
ATOM 931 C C . THR A 1 115 ? 12.313 -10.098 2.070 1.00 94.06 115 THR A C 1
ATOM 933 O O . THR A 1 115 ? 12.225 -9.157 2.855 1.00 94.06 115 THR A O 1
ATOM 936 N N . GLY A 1 116 ? 12.565 -9.922 0.766 1.00 94.94 116 GLY A N 1
ATOM 937 C CA . GLY A 1 116 ? 12.751 -8.600 0.153 1.00 94.94 116 GLY A CA 1
ATOM 938 C C . GLY A 1 116 ? 11.537 -7.684 0.339 1.00 94.94 116 GLY A C 1
ATOM 939 O O . GLY A 1 116 ? 11.683 -6.556 0.801 1.00 94.94 116 GLY A O 1
ATOM 940 N N . THR A 1 117 ? 10.322 -8.196 0.113 1.00 95.00 117 THR A N 1
ATOM 941 C CA . THR A 1 117 ? 9.069 -7.458 0.351 1.00 95.00 117 THR A CA 1
ATOM 942 C C . THR A 1 117 ? 8.946 -7.012 1.809 1.00 95.00 117 THR A C 1
ATOM 944 O O . THR A 1 117 ? 8.630 -5.855 2.083 1.00 95.00 117 THR A O 1
ATOM 947 N N . LEU A 1 118 ? 9.244 -7.902 2.763 1.00 94.69 118 LEU A N 1
ATOM 948 C CA . LEU A 1 118 ? 9.209 -7.575 4.193 1.00 94.69 118 LEU A CA 1
ATOM 949 C C . LEU A 1 118 ? 10.252 -6.520 4.576 1.00 94.69 118 LEU A C 1
ATOM 951 O O . LEU A 1 118 ? 9.928 -5.589 5.314 1.00 94.69 118 LEU A O 1
ATOM 955 N N . ARG A 1 119 ? 11.485 -6.638 4.068 1.00 96.38 119 ARG A N 1
ATOM 956 C CA . ARG A 1 119 ? 12.541 -5.634 4.275 1.00 96.38 119 ARG A CA 1
ATOM 957 C C . ARG A 1 119 ? 12.131 -4.279 3.702 1.00 96.38 119 ARG A C 1
ATOM 959 O O . ARG A 1 119 ? 12.304 -3.272 4.379 1.00 96.38 119 ARG A O 1
ATOM 966 N N . PHE A 1 120 ? 11.498 -4.251 2.531 1.00 96.81 120 PHE A N 1
ATOM 967 C CA . PHE A 1 120 ? 11.063 -3.003 1.906 1.00 96.81 120 PHE A CA 1
ATOM 968 C C . PHE A 1 120 ? 9.947 -2.316 2.699 1.00 96.81 120 PHE A C 1
ATOM 970 O O . PHE A 1 120 ? 9.983 -1.107 2.913 1.00 96.81 120 PHE A O 1
ATOM 977 N N . ILE A 1 121 ? 8.985 -3.080 3.223 1.00 95.25 121 ILE A N 1
ATOM 978 C CA . ILE A 1 121 ? 7.940 -2.541 4.107 1.00 95.25 121 ILE A CA 1
ATOM 979 C C . ILE A 1 121 ? 8.541 -1.995 5.405 1.00 95.25 121 ILE A C 1
ATOM 981 O O . ILE A 1 121 ? 8.115 -0.939 5.869 1.00 95.25 121 ILE A O 1
ATOM 985 N N . ARG A 1 122 ? 9.528 -2.689 5.989 1.00 94.75 122 ARG A N 1
ATOM 986 C CA . ARG A 1 122 ? 10.248 -2.208 7.179 1.00 94.75 122 ARG A CA 1
ATOM 987 C C . ARG A 1 122 ? 10.986 -0.903 6.893 1.00 94.75 122 ARG A C 1
ATOM 989 O O . ARG A 1 122 ? 10.868 0.028 7.683 1.00 94.75 122 ARG A O 1
ATOM 996 N N . LEU A 1 123 ? 11.667 -0.815 5.752 1.00 96.44 123 LEU A N 1
ATOM 997 C CA . LEU A 1 123 ? 12.345 0.401 5.313 1.00 96.44 123 LEU A CA 1
ATOM 998 C C . LEU A 1 123 ? 11.360 1.563 5.129 1.00 96.44 123 LEU A C 1
ATOM 1000 O O . LEU A 1 123 ? 11.587 2.640 5.669 1.00 96.44 123 LEU A O 1
ATOM 1004 N N . LEU A 1 124 ? 10.231 1.336 4.450 1.00 95.94 124 LEU A N 1
ATOM 1005 C CA . LEU A 1 124 ? 9.172 2.341 4.306 1.00 95.94 124 LEU A CA 1
ATOM 1006 C C . LEU A 1 124 ? 8.621 2.795 5.662 1.00 95.94 124 LEU A C 1
ATOM 1008 O O . LEU A 1 124 ? 8.417 3.987 5.871 1.00 95.94 124 LEU A O 1
ATOM 1012 N N . ALA A 1 125 ? 8.374 1.865 6.587 1.00 94.38 125 ALA A N 1
ATOM 1013 C CA . ALA A 1 125 ? 7.898 2.203 7.925 1.00 94.38 125 ALA A CA 1
ATOM 1014 C C . ALA A 1 125 ? 8.915 3.075 8.677 1.00 94.38 125 ALA A C 1
ATOM 1016 O O . ALA A 1 125 ? 8.533 4.101 9.231 1.00 94.38 125 ALA A O 1
ATOM 1017 N N . SER A 1 126 ? 10.198 2.704 8.635 1.00 95.38 126 SER A N 1
ATOM 1018 C CA . SER A 1 126 ? 11.301 3.478 9.216 1.00 95.38 126 SER A CA 1
ATOM 1019 C C . SER A 1 126 ? 11.380 4.883 8.621 1.00 95.38 126 SER A C 1
ATOM 1021 O O . SER A 1 126 ? 11.396 5.870 9.354 1.00 95.38 126 SER A O 1
ATOM 1023 N N . TYR A 1 127 ? 11.338 4.979 7.290 1.00 96.19 127 TYR A N 1
ATOM 1024 C CA . TYR A 1 127 ? 11.361 6.247 6.570 1.00 96.19 127 TYR A CA 1
ATOM 1025 C C . TYR A 1 127 ? 10.204 7.160 6.986 1.00 96.19 127 TYR A C 1
ATOM 1027 O O . TYR A 1 127 ? 10.424 8.327 7.297 1.00 96.19 127 TYR A O 1
ATOM 1035 N N . PHE A 1 128 ? 8.975 6.637 7.059 1.00 93.62 128 PHE A N 1
ATOM 1036 C CA . PHE A 1 128 ? 7.814 7.444 7.443 1.00 93.62 128 PHE A CA 1
ATOM 1037 C C . PHE A 1 128 ? 7.800 7.843 8.919 1.00 93.62 128 PHE A C 1
ATOM 1039 O O . PHE A 1 128 ? 7.257 8.896 9.228 1.00 93.62 128 PHE A O 1
ATOM 1046 N N . ILE A 1 129 ? 8.392 7.049 9.816 1.00 92.75 129 ILE A N 1
ATOM 1047 C CA . ILE A 1 129 ? 8.567 7.438 11.225 1.00 92.75 129 ILE A CA 1
ATOM 1048 C C . ILE A 1 129 ? 9.537 8.621 11.343 1.00 92.75 129 ILE A C 1
ATOM 1050 O O . ILE A 1 129 ? 9.325 9.499 12.171 1.00 92.75 129 ILE A O 1
ATOM 1054 N N . MET A 1 130 ? 10.572 8.656 10.501 1.00 93.44 130 MET A N 1
ATOM 1055 C CA . MET A 1 130 ? 11.572 9.731 10.476 1.00 93.44 130 MET A CA 1
ATOM 1056 C C . MET A 1 130 ? 11.169 10.924 9.597 1.00 93.44 130 MET A C 1
ATOM 1058 O O . MET A 1 130 ? 11.889 11.918 9.540 1.00 93.44 130 MET A O 1
ATOM 1062 N N . SER A 1 131 ? 10.042 10.834 8.889 1.00 90.94 131 SER A N 1
ATOM 1063 C CA . SER A 1 131 ? 9.555 11.896 8.010 1.00 90.94 131 SER A CA 1
ATOM 1064 C C . SER A 1 131 ? 8.617 12.846 8.759 1.00 90.94 131 SER A C 1
ATOM 1066 O O . SER A 1 131 ? 7.876 12.401 9.639 1.00 90.94 131 SER A O 1
ATOM 1068 N N . PRO A 1 132 ? 8.567 14.137 8.384 1.00 90.81 132 PRO A N 1
ATOM 1069 C CA . PRO A 1 132 ? 7.575 15.063 8.917 1.00 90.81 132 PRO A CA 1
ATOM 1070 C C . PRO A 1 132 ? 6.145 14.537 8.740 1.00 90.81 132 PRO A C 1
ATOM 1072 O O . PRO A 1 132 ? 5.793 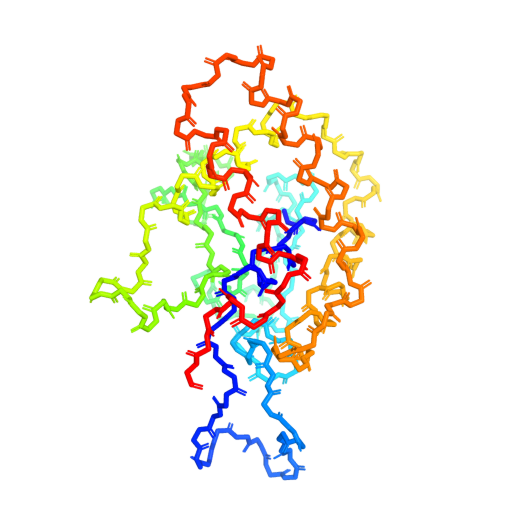13.982 7.693 1.00 90.81 132 PRO A O 1
ATOM 1075 N N . THR A 1 133 ? 5.306 14.725 9.759 1.00 88.19 133 THR A N 1
ATOM 1076 C CA . THR A 1 133 ? 3.881 14.398 9.664 1.00 88.19 133 THR A CA 1
ATOM 1077 C C . THR A 1 133 ? 3.150 15.429 8.809 1.00 88.19 133 THR A C 1
ATOM 1079 O O . THR A 1 133 ? 3.553 16.586 8.728 1.00 88.19 133 THR A O 1
ATOM 1082 N N . LEU A 1 134 ? 2.041 15.016 8.195 1.00 90.00 134 LEU A N 1
ATOM 1083 C CA . LEU A 1 134 ? 1.138 15.949 7.520 1.00 90.00 134 LEU A CA 1
ATOM 1084 C C . LEU A 1 134 ? 0.454 16.859 8.540 1.00 90.00 134 LEU A C 1
ATOM 1086 O O . LEU A 1 134 ? 0.176 16.435 9.668 1.00 90.00 134 LEU A O 1
ATOM 1090 N N . ASN A 1 135 ? 0.104 18.075 8.123 1.00 93.81 135 ASN A N 1
ATOM 1091 C CA . ASN A 1 135 ? -0.805 18.898 8.905 1.00 93.81 135 ASN A CA 1
ATOM 1092 C C . ASN A 1 135 ? -2.183 18.233 8.937 1.00 93.81 135 ASN A C 1
ATOM 1094 O O . ASN A 1 135 ? -2.624 17.633 7.955 1.00 93.81 135 ASN A O 1
ATOM 1098 N N . LYS A 1 136 ? -2.907 18.375 10.054 1.00 93.00 136 LYS A N 1
ATOM 1099 C CA . LYS A 1 136 ? -4.242 17.771 10.222 1.00 93.00 136 LYS A CA 1
ATOM 1100 C C . LYS A 1 136 ? -5.203 18.122 9.077 1.00 93.00 136 LYS A C 1
ATOM 1102 O O . LYS A 1 136 ? -5.942 17.259 8.612 1.00 93.00 136 LYS A O 1
ATOM 1107 N N . SER A 1 137 ? -5.153 19.362 8.589 1.00 93.88 137 SER A N 1
ATOM 1108 C CA . SER A 1 137 ? -5.971 19.851 7.470 1.00 93.88 137 SER A CA 1
ATOM 1109 C C . SER A 1 137 ? -5.694 19.144 6.139 1.00 93.88 137 SER A C 1
ATOM 1111 O O . SER A 1 137 ? -6.585 19.060 5.300 1.00 93.88 137 SER A O 1
ATOM 1113 N N . GLU A 1 138 ? -4.490 18.605 5.947 1.00 94.31 138 GLU A N 1
ATOM 1114 C CA . GLU A 1 138 ? -4.048 17.984 4.692 1.00 94.31 138 GLU A CA 1
ATOM 1115 C C . GLU A 1 138 ? -4.365 16.483 4.638 1.00 94.31 138 GLU A C 1
ATOM 1117 O O . GLU A 1 138 ? -4.362 15.881 3.564 1.00 94.31 138 GLU A O 1
ATOM 1122 N N . VAL A 1 139 ? -4.651 15.852 5.785 1.00 92.94 139 VAL A N 1
ATOM 1123 C CA . VAL A 1 139 ? -4.803 14.391 5.887 1.00 92.94 139 VAL A CA 1
ATOM 1124 C C . VAL A 1 139 ? -5.912 13.870 4.973 1.00 92.94 139 VAL A C 1
ATOM 1126 O O . VAL A 1 139 ? -5.701 12.898 4.245 1.00 92.94 139 VAL A O 1
ATOM 1129 N N . SER A 1 140 ? -7.081 14.514 4.974 1.00 91.75 140 SER A N 1
ATOM 1130 C CA . SER A 1 140 ? -8.228 14.082 4.164 1.00 91.75 140 SER A CA 1
ATOM 1131 C C . SER A 1 140 ? -7.929 14.142 2.661 1.00 91.75 140 SER A C 1
ATOM 1133 O O . SER A 1 140 ? -8.174 13.178 1.929 1.00 91.75 140 SER A O 1
ATOM 1135 N N . GLU A 1 141 ? -7.323 15.240 2.202 1.00 93.62 141 GLU A N 1
ATOM 1136 C CA . GLU A 1 141 ? -6.936 15.405 0.801 1.00 93.62 141 GLU A CA 1
ATOM 1137 C C . GLU A 1 141 ? -5.856 14.394 0.399 1.00 93.62 141 GLU A C 1
ATOM 1139 O O . GLU A 1 141 ? -5.994 13.704 -0.616 1.00 93.62 141 GLU A O 1
ATOM 1144 N N . ALA A 1 142 ? -4.825 14.225 1.230 1.00 93.81 142 ALA A N 1
ATOM 1145 C CA . ALA A 1 142 ? -3.754 13.268 0.986 1.00 93.81 142 ALA A CA 1
ATOM 1146 C C . ALA A 1 142 ? -4.284 11.830 0.860 1.00 93.81 142 ALA A C 1
ATOM 1148 O O . ALA A 1 142 ? -3.833 11.081 -0.010 1.00 93.81 142 ALA A O 1
ATOM 1149 N N . LEU A 1 143 ? -5.268 11.439 1.678 1.00 91.88 143 LEU A N 1
ATOM 1150 C CA . LEU A 1 143 ? -5.937 10.139 1.571 1.00 91.88 143 LEU A CA 1
ATOM 1151 C C . LEU A 1 143 ? -6.728 10.003 0.268 1.00 91.88 143 LEU A C 1
ATOM 1153 O O . LEU A 1 143 ? -6.607 8.982 -0.409 1.00 91.88 143 LEU A O 1
ATOM 1157 N N . ALA A 1 144 ? -7.489 11.027 -0.124 1.00 92.81 144 ALA A N 1
ATOM 1158 C CA . ALA A 1 144 ? -8.247 11.010 -1.373 1.00 92.81 144 ALA A CA 1
ATOM 1159 C C . ALA A 1 144 ? -7.325 10.894 -2.600 1.00 92.81 144 ALA A C 1
ATOM 1161 O O . ALA A 1 144 ? -7.613 10.137 -3.533 1.00 92.81 144 ALA A O 1
ATOM 1162 N N . VAL A 1 145 ? -6.189 11.598 -2.593 1.00 95.44 145 VAL A N 1
ATOM 1163 C CA . VAL A 1 145 ? -5.148 11.475 -3.624 1.00 95.44 145 VAL A CA 1
ATOM 1164 C C . VAL A 1 145 ? -4.552 10.067 -3.622 1.00 95.44 145 VAL A C 1
ATOM 1166 O O . VAL A 1 145 ? -4.407 9.463 -4.686 1.00 95.44 145 VAL A O 1
ATOM 1169 N N . ALA A 1 146 ? -4.249 9.511 -2.450 1.00 93.69 146 ALA A N 1
ATOM 1170 C CA . ALA A 1 146 ? -3.699 8.164 -2.320 1.00 93.69 146 ALA A CA 1
ATOM 1171 C C . ALA A 1 146 ? -4.644 7.088 -2.862 1.00 93.69 146 ALA A C 1
ATOM 1173 O O . ALA A 1 146 ? -4.196 6.159 -3.532 1.00 93.69 146 ALA A O 1
ATOM 1174 N N . ASP A 1 147 ? -5.942 7.223 -2.595 1.00 93.19 147 ASP A N 1
ATOM 1175 C CA . ASP A 1 147 ? -6.974 6.313 -3.081 1.00 93.19 147 ASP A CA 1
ATOM 1176 C C . ASP A 1 147 ? -7.090 6.365 -4.603 1.00 93.19 147 ASP A C 1
ATOM 1178 O O . ASP A 1 147 ? -7.103 5.316 -5.246 1.00 93.19 147 ASP A O 1
ATOM 1182 N N . LYS A 1 148 ? -7.085 7.569 -5.190 1.00 95.88 148 LYS A N 1
ATOM 1183 C CA . LYS A 1 148 ? -7.073 7.751 -6.650 1.00 95.88 148 LYS A CA 1
ATOM 1184 C C . LYS A 1 148 ? -5.826 7.137 -7.284 1.00 95.88 148 LYS A C 1
ATOM 1186 O O . LYS A 1 148 ? -5.938 6.403 -8.260 1.00 95.88 148 LYS A O 1
ATOM 1191 N N . ARG A 1 149 ? -4.640 7.403 -6.722 1.00 97.44 149 ARG A N 1
ATOM 1192 C CA . ARG A 1 149 ? -3.375 6.828 -7.212 1.00 97.44 149 ARG A CA 1
ATOM 1193 C C . ARG A 1 149 ? -3.383 5.306 -7.129 1.00 97.44 149 ARG A C 1
ATOM 1195 O O . ARG A 1 149 ? -2.975 4.649 -8.078 1.00 97.44 149 ARG A O 1
ATOM 1202 N N . ASN A 1 150 ? -3.870 4.751 -6.021 1.00 96.25 150 ASN A N 1
ATOM 1203 C CA . ASN A 1 150 ? -3.952 3.307 -5.851 1.00 96.25 150 ASN A CA 1
ATOM 1204 C C . ASN A 1 150 ? -4.920 2.673 -6.847 1.00 96.25 150 ASN A C 1
ATOM 1206 O O . ASN A 1 150 ? -4.593 1.626 -7.383 1.00 96.25 150 ASN A O 1
ATOM 1210 N N . GLU A 1 151 ? -6.068 3.298 -7.114 1.00 96.06 151 GLU A N 1
ATOM 1211 C CA . GLU A 1 151 ? -7.026 2.783 -8.096 1.00 96.06 151 GLU A CA 1
ATOM 1212 C C . GLU A 1 151 ? -6.440 2.746 -9.505 1.00 96.06 151 GLU A C 1
ATOM 1214 O O . GLU A 1 151 ? -6.578 1.743 -10.201 1.00 96.06 151 GLU A O 1
ATOM 1219 N N . ILE A 1 152 ? -5.737 3.814 -9.897 1.00 97.25 152 ILE A N 1
ATOM 1220 C CA . ILE A 1 152 ? -5.029 3.872 -11.179 1.00 97.25 152 ILE A CA 1
ATOM 1221 C C . ILE A 1 152 ? -4.040 2.709 -11.271 1.00 97.25 152 ILE A C 1
ATOM 1223 O O . ILE A 1 152 ? -4.136 1.903 -12.187 1.00 97.25 152 ILE A O 1
ATOM 1227 N N . VAL A 1 153 ? -3.136 2.582 -10.298 1.00 97.06 153 VAL A N 1
ATOM 1228 C CA . VAL A 1 153 ? -2.100 1.538 -10.309 1.00 97.06 153 VAL A CA 1
ATOM 1229 C C . VAL A 1 153 ? -2.698 0.130 -10.274 1.00 97.06 153 VAL A C 1
ATOM 1231 O O . VAL A 1 153 ? -2.211 -0.758 -10.969 1.00 97.06 153 VAL A O 1
ATOM 1234 N N . ALA A 1 154 ? -3.739 -0.086 -9.467 1.00 96.31 154 ALA A N 1
ATOM 1235 C CA . ALA A 1 154 ? -4.383 -1.384 -9.291 1.00 96.31 154 ALA A CA 1
ATOM 1236 C C . ALA A 1 154 ? -5.031 -1.897 -10.584 1.00 96.31 154 ALA A C 1
ATOM 1238 O O . ALA A 1 154 ? -4.975 -3.096 -10.853 1.00 96.31 154 ALA A O 1
ATOM 1239 N N . LEU A 1 155 ? -5.633 -0.999 -11.373 1.00 96.56 155 LEU A N 1
ATOM 1240 C CA . LEU A 1 155 ? -6.363 -1.328 -12.601 1.00 96.56 155 LEU A CA 1
ATOM 1241 C C . LEU A 1 155 ? -5.526 -1.196 -13.881 1.00 96.56 155 LEU A C 1
ATOM 1243 O O . LEU A 1 155 ? -6.027 -1.473 -14.969 1.00 96.56 155 LEU A O 1
ATOM 1247 N N . GLU A 1 156 ? -4.268 -0.772 -13.781 1.00 96.25 156 GLU A N 1
ATOM 1248 C CA . GLU A 1 156 ? -3.356 -0.730 -14.923 1.00 96.25 156 GLU A CA 1
ATOM 1249 C C . GLU A 1 156 ? -2.994 -2.133 -15.412 1.00 96.25 156 GLU A C 1
ATOM 1251 O O . GLU A 1 156 ? -2.922 -3.083 -14.637 1.00 96.25 156 GLU A O 1
ATOM 1256 N N . ASP A 1 157 ? -2.710 -2.234 -16.708 1.00 94.31 157 ASP A N 1
ATOM 1257 C CA . ASP A 1 157 ? -2.106 -3.415 -17.320 1.00 94.31 157 ASP A CA 1
ATOM 1258 C C . ASP A 1 157 ? -0.754 -3.724 -16.641 1.00 94.31 157 ASP A C 1
ATOM 1260 O O . ASP A 1 157 ? 0.125 -2.848 -16.607 1.00 94.31 157 ASP A O 1
ATOM 1264 N N . PRO A 1 158 ? -0.565 -4.937 -16.087 1.00 92.81 158 PRO A N 1
ATOM 1265 C CA . PRO A 1 158 ? 0.627 -5.269 -15.317 1.00 92.81 158 PRO A CA 1
ATOM 1266 C C . PRO A 1 158 ? 1.900 -5.221 -16.173 1.00 92.81 158 PRO A C 1
ATOM 1268 O O . PRO A 1 158 ? 2.962 -4.870 -15.660 1.00 92.81 158 PRO A O 1
ATOM 1271 N N . THR A 1 159 ? 1.786 -5.482 -17.480 1.00 91.19 159 THR A N 1
ATOM 1272 C CA . THR A 1 159 ? 2.915 -5.518 -18.426 1.00 91.19 159 THR A CA 1
ATOM 1273 C C . THR A 1 159 ? 3.389 -4.132 -18.858 1.00 91.19 159 THR A C 1
ATOM 1275 O O . THR A 1 159 ? 4.476 -3.988 -19.421 1.00 91.19 159 THR A O 1
ATOM 1278 N N . LYS A 1 160 ? 2.599 -3.090 -18.576 1.00 92.75 160 LYS A N 1
ATOM 1279 C CA . LYS A 1 160 ? 2.888 -1.713 -18.977 1.00 92.75 160 LYS A CA 1
ATOM 1280 C C . LYS A 1 160 ? 3.435 -0.893 -17.822 1.00 92.75 160 LYS A C 1
ATOM 1282 O O . LYS A 1 160 ? 3.149 -1.128 -16.644 1.00 92.75 160 LYS A O 1
ATOM 1287 N N . LYS A 1 161 ? 4.215 0.122 -18.195 1.00 93.06 161 LYS A N 1
ATOM 1288 C CA . LYS A 1 161 ? 4.762 1.106 -17.261 1.00 93.06 161 LYS A CA 1
ATOM 1289 C C . LYS A 1 161 ? 3.614 1.889 -16.639 1.00 93.06 161 LYS A C 1
ATOM 1291 O O . LYS A 1 161 ? 2.748 2.388 -17.356 1.00 93.06 161 LYS A O 1
ATOM 1296 N N . SER A 1 162 ? 3.614 1.981 -15.311 1.00 95.62 162 SER A N 1
ATOM 1297 C CA . SER A 1 162 ? 2.572 2.710 -14.594 1.00 95.62 162 SER A CA 1
ATOM 1298 C C . SER A 1 162 ? 2.628 4.201 -14.904 1.00 95.62 162 SER A C 1
ATOM 1300 O O . SER A 1 162 ? 3.713 4.779 -14.995 1.00 95.62 162 SER A O 1
ATOM 1302 N N . ARG A 1 163 ? 1.470 4.865 -14.935 1.00 96.62 163 ARG A N 1
ATOM 1303 C CA . ARG A 1 163 ? 1.383 6.335 -14.953 1.00 96.62 163 ARG A CA 1
ATOM 1304 C C . ARG A 1 163 ? 2.043 6.979 -13.734 1.00 96.62 163 ARG A C 1
ATOM 1306 O O . ARG A 1 163 ? 2.338 8.168 -13.752 1.00 96.62 163 ARG A O 1
ATOM 1313 N N . LEU A 1 164 ? 2.245 6.209 -12.666 1.00 97.06 164 LEU A N 1
ATOM 1314 C CA . LEU A 1 164 ? 2.863 6.649 -11.419 1.00 97.06 164 LEU A CA 1
ATOM 1315 C C . LEU A 1 164 ? 4.342 6.245 -11.334 1.00 97.06 164 LEU A C 1
ATOM 1317 O O . LEU A 1 164 ? 4.952 6.395 -10.278 1.00 97.06 164 LEU A O 1
ATOM 1321 N N . SER A 1 165 ? 4.949 5.760 -12.421 1.00 95.81 165 SER A N 1
ATOM 1322 C CA . SER A 1 165 ? 6.345 5.314 -12.413 1.00 95.81 165 SER A CA 1
ATOM 1323 C C . SER A 1 165 ? 7.335 6.414 -12.037 1.00 95.81 165 SER A C 1
ATOM 1325 O O . SER A 1 165 ? 8.300 6.138 -11.341 1.00 95.81 165 SER A O 1
ATOM 1327 N N . GLU A 1 166 ? 7.112 7.656 -12.475 1.00 96.88 166 GLU A N 1
ATOM 1328 C CA . GLU A 1 166 ? 8.008 8.775 -12.143 1.00 96.88 166 GLU A CA 1
ATOM 1329 C C . GLU A 1 166 ? 7.922 9.117 -10.657 1.00 96.88 166 GLU A C 1
ATOM 1331 O O . GLU A 1 166 ? 8.944 9.237 -9.988 1.00 96.88 166 GLU A O 1
ATOM 1336 N N . ALA A 1 167 ? 6.704 9.156 -10.109 1.00 97.38 167 ALA A N 1
ATOM 1337 C CA . ALA A 1 167 ? 6.491 9.321 -8.675 1.00 97.38 167 ALA A CA 1
ATOM 1338 C C . ALA A 1 167 ? 7.091 8.157 -7.865 1.00 97.38 167 ALA A C 1
ATOM 1340 O O . ALA A 1 167 ? 7.585 8.369 -6.759 1.00 97.38 167 ALA A O 1
ATOM 1341 N N . ALA A 1 168 ? 7.048 6.929 -8.398 1.00 97.25 168 ALA A N 1
ATOM 1342 C CA . ALA A 1 168 ? 7.664 5.763 -7.771 1.00 97.25 168 ALA A CA 1
ATOM 1343 C C . ALA A 1 168 ? 9.190 5.889 -7.750 1.00 97.25 168 ALA A C 1
ATOM 1345 O O . ALA A 1 168 ? 9.788 5.698 -6.697 1.00 97.25 168 ALA A O 1
ATOM 1346 N N . ILE A 1 169 ? 9.805 6.260 -8.879 1.00 97.38 169 ILE A N 1
ATOM 1347 C CA . ILE A 1 169 ? 11.252 6.495 -8.974 1.00 97.38 169 ILE A CA 1
ATOM 1348 C C . ILE A 1 169 ? 11.667 7.602 -8.007 1.00 97.38 169 ILE A C 1
ATOM 1350 O O . ILE A 1 169 ? 12.594 7.389 -7.237 1.00 97.38 169 ILE A O 1
ATOM 1354 N N . ALA A 1 170 ? 10.952 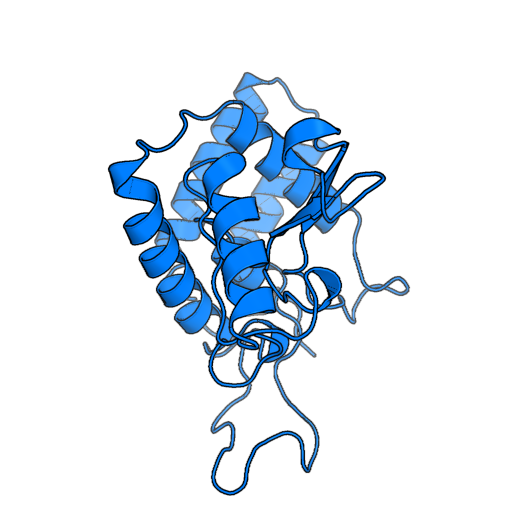8.730 -7.977 1.00 97.50 170 ALA A N 1
ATOM 1355 C CA . ALA A 1 170 ? 11.258 9.833 -7.070 1.00 97.50 170 ALA A CA 1
ATOM 1356 C C . ALA A 1 170 ? 11.251 9.391 -5.596 1.00 97.50 170 ALA A C 1
ATOM 1358 O O . ALA A 1 170 ? 12.197 9.668 -4.864 1.00 97.50 170 ALA A O 1
ATOM 1359 N N . LEU A 1 171 ? 10.228 8.644 -5.160 1.00 96.69 171 LEU A N 1
ATOM 1360 C CA . LEU A 1 171 ? 10.202 8.108 -3.797 1.00 96.69 171 LEU A CA 1
ATOM 1361 C C . LEU A 1 171 ? 11.344 7.111 -3.549 1.00 96.69 171 LEU A C 1
ATOM 1363 O O . LEU A 1 171 ? 11.945 7.136 -2.481 1.00 96.69 171 LEU A O 1
ATOM 1367 N N . ILE A 1 172 ? 11.662 6.247 -4.512 1.00 97.50 172 ILE A N 1
ATOM 1368 C CA . ILE A 1 172 ? 12.767 5.288 -4.386 1.00 97.50 172 ILE A CA 1
ATOM 1369 C C . ILE A 1 172 ? 14.122 6.006 -4.264 1.00 97.50 172 ILE A C 1
ATOM 1371 O O . ILE A 1 172 ? 14.940 5.587 -3.452 1.00 97.50 172 ILE A O 1
ATOM 1375 N N . GLU A 1 173 ? 14.343 7.111 -4.978 1.00 97.31 173 GLU A N 1
ATOM 1376 C CA . GLU A 1 173 ? 15.547 7.942 -4.818 1.00 97.31 173 GLU A CA 1
ATOM 1377 C C . GLU A 1 173 ? 15.628 8.569 -3.418 1.00 97.31 173 GLU A C 1
ATOM 1379 O O . GLU A 1 173 ? 16.680 8.543 -2.783 1.00 97.31 173 GLU A O 1
ATOM 1384 N N . HIS A 1 174 ? 14.506 9.047 -2.865 1.00 96.75 174 HIS A N 1
ATOM 1385 C CA . HIS A 1 174 ? 14.475 9.496 -1.468 1.00 96.75 174 HIS A CA 1
ATOM 1386 C C . HIS A 1 174 ? 14.798 8.365 -0.482 1.00 96.75 174 HIS A C 1
ATOM 1388 O O . HIS A 1 174 ? 15.498 8.593 0.505 1.00 96.75 174 HIS A O 1
ATOM 1394 N N . LEU A 1 175 ? 14.315 7.146 -0.743 1.00 97.56 175 LEU A N 1
ATOM 1395 C CA . LEU A 1 175 ? 14.645 5.981 0.078 1.00 97.56 175 LEU A CA 1
ATOM 1396 C C . LEU A 1 175 ? 16.121 5.597 -0.039 1.00 97.56 175 LEU A C 1
ATOM 1398 O O . LEU A 1 175 ? 16.692 5.180 0.962 1.00 97.56 175 LEU A O 1
ATOM 1402 N N . LYS A 1 176 ? 16.745 5.771 -1.209 1.00 97.12 176 LYS A N 1
ATOM 1403 C CA . LYS A 1 176 ? 18.185 5.552 -1.397 1.00 97.12 176 LYS A CA 1
ATOM 1404 C C . LYS A 1 176 ? 19.004 6.495 -0.515 1.00 97.12 176 LYS A C 1
ATOM 1406 O O . LYS A 1 176 ? 19.801 6.029 0.290 1.00 97.12 176 LYS A O 1
ATOM 1411 N N . VAL A 1 177 ? 18.706 7.796 -0.569 1.00 96.69 177 VAL A N 1
ATOM 1412 C CA . VAL A 1 177 ? 19.335 8.798 0.313 1.00 96.69 177 VAL A CA 1
ATOM 1413 C C . VAL A 1 177 ? 19.113 8.458 1.788 1.00 96.69 177 VAL A C 1
ATOM 1415 O O . VAL A 1 177 ? 20.022 8.592 2.602 1.00 96.69 177 VAL A O 1
ATOM 1418 N N . TYR A 1 178 ? 17.914 7.997 2.149 1.00 97.12 178 TYR A N 1
ATOM 1419 C CA . TYR A 1 178 ? 17.609 7.604 3.523 1.00 97.12 178 TYR A CA 1
ATOM 1420 C C . TYR A 1 178 ? 18.395 6.367 3.984 1.00 97.12 178 TYR A C 1
ATOM 1422 O O . TYR A 1 178 ? 18.893 6.365 5.105 1.00 97.12 178 TYR A O 1
ATOM 1430 N N . VAL A 1 179 ? 18.526 5.342 3.135 1.00 97.31 179 VAL A N 1
ATOM 1431 C CA . VAL A 1 179 ? 19.342 4.140 3.393 1.00 97.31 179 VAL A CA 1
ATOM 1432 C C . VAL A 1 179 ? 20.794 4.523 3.665 1.00 97.31 179 VAL A C 1
ATOM 1434 O O . VAL A 1 179 ? 21.365 4.045 4.645 1.00 97.31 179 VAL A O 1
ATOM 1437 N N . ASP A 1 180 ? 21.353 5.431 2.863 1.00 95.69 180 ASP A N 1
ATOM 1438 C CA . ASP A 1 180 ? 22.720 5.924 3.047 1.00 95.69 180 ASP A CA 1
ATOM 1439 C C . ASP A 1 180 ? 22.856 6.747 4.340 1.00 95.69 180 ASP A C 1
ATOM 1441 O O . ASP A 1 180 ? 23.808 6.562 5.099 1.00 95.69 180 ASP A O 1
ATOM 1445 N N . LEU A 1 181 ? 21.874 7.605 4.644 1.00 96.25 181 LEU A N 1
ATOM 1446 C CA . LEU A 1 181 ? 21.853 8.429 5.858 1.00 96.25 181 LEU A CA 1
ATOM 1447 C C . LEU A 1 181 ? 21.874 7.587 7.139 1.00 96.25 181 LEU A C 1
ATOM 1449 O O . LEU A 1 181 ? 22.581 7.927 8.085 1.00 96.25 181 LEU A O 1
ATOM 1453 N N . ILE A 1 182 ? 21.094 6.504 7.184 1.00 95.81 182 ILE A N 1
ATOM 1454 C CA . ILE A 1 182 ? 21.051 5.607 8.347 1.00 95.81 182 ILE A CA 1
ATOM 1455 C C . ILE A 1 182 ? 22.161 4.549 8.322 1.00 95.81 182 ILE A C 1
ATOM 1457 O O . ILE A 1 182 ? 22.194 3.706 9.216 1.00 95.81 182 ILE A O 1
ATOM 1461 N N . GLN A 1 183 ? 23.031 4.573 7.303 1.00 95.62 183 GLN A N 1
ATOM 1462 C CA . GLN A 1 183 ? 24.077 3.575 7.066 1.00 95.62 183 GLN A CA 1
ATOM 1463 C C . GLN A 1 183 ? 23.530 2.142 7.123 1.00 95.62 183 GLN A C 1
ATOM 1465 O O . GLN A 1 183 ? 24.108 1.254 7.754 1.00 95.62 183 GLN A O 1
ATOM 1470 N N . ALA A 1 184 ? 22.368 1.920 6.504 1.00 93.56 184 ALA A N 1
ATOM 1471 C CA . ALA A 1 184 ? 21.798 0.584 6.435 1.00 93.56 184 ALA A CA 1
ATOM 1472 C C . ALA A 1 184 ? 22.718 -0.339 5.621 1.00 93.56 184 ALA A C 1
ATOM 1474 O O . ALA A 1 184 ? 23.408 0.098 4.701 1.00 93.56 184 ALA A O 1
ATOM 1475 N N . GLY A 1 185 ? 22.736 -1.622 5.989 1.00 91.75 185 GLY A N 1
ATOM 1476 C CA . GLY A 1 185 ? 23.616 -2.609 5.371 1.00 91.75 185 GLY A CA 1
ATOM 1477 C C . GLY A 1 185 ? 23.419 -2.736 3.852 1.00 91.75 185 GLY A C 1
ATOM 1478 O O . GLY A 1 185 ? 22.369 -2.340 3.324 1.00 91.75 185 GLY A O 1
ATOM 1479 N N . PRO A 1 186 ? 24.407 -3.314 3.140 1.00 94.12 186 PRO A N 1
ATOM 1480 C CA . PRO A 1 186 ? 24.394 -3.435 1.679 1.00 94.12 186 PRO A CA 1
ATOM 1481 C C . PRO A 1 186 ? 23.129 -4.123 1.147 1.00 94.12 186 PRO A C 1
ATOM 1483 O O . PRO A 1 186 ? 22.646 -3.793 0.066 1.00 94.12 186 PRO A O 1
ATOM 1486 N N . GLU A 1 187 ? 22.502 -4.995 1.939 1.00 95.19 187 GLU A N 1
ATOM 1487 C CA . GLU A 1 187 ? 21.254 -5.659 1.575 1.00 95.19 187 GLU A CA 1
ATOM 1488 C C . GLU A 1 187 ? 20.072 -4.699 1.349 1.00 95.19 187 GLU A C 1
ATOM 1490 O O . GLU A 1 187 ? 19.120 -5.061 0.657 1.00 95.19 187 GLU A O 1
ATOM 1495 N N . TYR A 1 188 ? 20.087 -3.497 1.938 1.00 96.38 188 TYR A N 1
ATOM 1496 C CA . TYR A 1 188 ? 19.063 -2.474 1.703 1.00 96.38 188 TYR A CA 1
ATOM 1497 C C . TYR A 1 188 ? 19.365 -1.622 0.470 1.00 96.38 188 TYR A C 1
ATOM 1499 O O . TYR A 1 188 ? 18.422 -1.174 -0.184 1.00 96.38 188 TYR A O 1
ATOM 1507 N N . GLN A 1 189 ? 20.640 -1.439 0.122 1.00 94.38 189 GLN A N 1
ATOM 1508 C CA . GLN A 1 189 ? 21.036 -0.792 -1.129 1.00 94.38 189 GLN A CA 1
ATOM 1509 C C . GLN A 1 189 ? 20.631 -1.668 -2.321 1.00 94.38 189 GLN A C 1
ATOM 1511 O O . GLN A 1 189 ? 19.880 -1.211 -3.182 1.00 94.38 189 GLN A O 1
ATOM 1516 N N . GLU A 1 190 ? 20.988 -2.957 -2.291 1.00 95.81 190 GLU A N 1
ATOM 1517 C CA . GLU A 1 190 ? 20.572 -3.944 -3.300 1.00 95.81 190 GLU A CA 1
ATOM 1518 C C . GLU A 1 190 ? 19.044 -4.034 -3.419 1.00 95.81 190 GLU A C 1
ATOM 1520 O O . GLU A 1 190 ? 18.488 -4.059 -4.517 1.00 95.81 190 GLU A O 1
ATOM 1525 N N . LEU A 1 191 ? 18.338 -4.035 -2.282 1.00 97.12 191 LEU A N 1
ATOM 1526 C CA . LEU A 1 191 ? 16.877 -4.046 -2.257 1.00 97.12 191 LEU A CA 1
ATOM 1527 C C . LEU A 1 191 ? 16.279 -2.828 -2.969 1.00 97.12 191 LEU A C 1
ATOM 1529 O O . LEU A 1 191 ? 15.316 -2.970 -3.720 1.00 97.12 191 LEU A O 1
ATOM 1533 N N . ILE A 1 192 ? 16.802 -1.629 -2.706 1.00 96.94 192 ILE A N 1
ATOM 1534 C CA . ILE A 1 192 ? 16.313 -0.390 -3.317 1.00 96.94 192 ILE A CA 1
ATOM 1535 C C . ILE A 1 192 ? 16.594 -0.366 -4.819 1.00 96.94 192 ILE A C 1
ATOM 1537 O O . ILE A 1 192 ? 15.723 0.048 -5.590 1.00 96.94 192 ILE A O 1
ATOM 1541 N N . GLU A 1 193 ? 17.749 -0.868 -5.246 1.00 94.94 193 GLU A N 1
ATOM 1542 C CA . GLU A 1 193 ? 18.086 -1.019 -6.661 1.00 94.94 193 GLU A CA 1
ATOM 1543 C C . GLU A 1 193 ? 17.150 -2.008 -7.370 1.00 94.94 193 GLU A C 1
ATOM 1545 O O . GLU A 1 193 ? 16.613 -1.675 -8.430 1.00 94.94 193 GLU A O 1
ATOM 1550 N N . ASP A 1 194 ? 16.842 -3.156 -6.755 1.00 95.00 194 ASP A N 1
ATOM 1551 C CA . ASP A 1 194 ? 15.849 -4.111 -7.272 1.00 95.00 194 ASP A CA 1
ATOM 1552 C C . ASP A 1 194 ? 14.457 -3.468 -7.393 1.00 95.00 194 ASP A C 1
ATOM 1554 O O . ASP A 1 194 ? 13.803 -3.565 -8.435 1.00 95.00 194 ASP A O 1
ATOM 1558 N N . MET A 1 195 ? 14.001 -2.731 -6.371 1.00 95.69 195 MET A N 1
ATOM 1559 C CA . MET A 1 195 ? 12.712 -2.027 -6.440 1.00 95.69 195 MET A CA 1
ATOM 1560 C C . MET A 1 195 ? 12.698 -0.979 -7.557 1.00 95.69 195 MET A C 1
ATOM 1562 O O . MET A 1 195 ? 11.703 -0.855 -8.276 1.00 95.69 195 MET A O 1
ATOM 1566 N N . GLN A 1 196 ? 13.794 -0.241 -7.744 1.00 95.75 196 GLN A N 1
ATOM 1567 C CA . GLN A 1 196 ? 13.907 0.724 -8.833 1.00 95.75 196 GLN A CA 1
ATOM 1568 C C . GLN A 1 196 ? 13.843 0.038 -10.200 1.00 95.75 196 GLN A C 1
ATOM 1570 O O . GLN A 1 196 ? 13.160 0.514 -11.114 1.00 95.75 196 GLN A O 1
ATOM 1575 N N . TYR A 1 197 ? 14.541 -1.084 -10.342 1.00 93.75 197 TYR A N 1
ATOM 1576 C CA . TYR A 1 197 ? 14.579 -1.859 -11.570 1.00 93.75 197 TYR A CA 1
ATOM 1577 C C . TYR A 1 197 ? 13.189 -2.395 -11.941 1.00 93.75 197 TYR A C 1
ATOM 1579 O O . TYR A 1 197 ? 12.742 -2.202 -13.073 1.00 93.75 197 TYR A O 1
ATOM 1587 N N . ARG A 1 198 ? 12.433 -2.924 -10.971 1.00 92.69 198 ARG A N 1
ATOM 1588 C CA . ARG A 1 198 ? 11.032 -3.362 -11.150 1.00 92.69 198 ARG A CA 1
ATOM 1589 C C . ARG A 1 198 ? 10.082 -2.241 -11.567 1.00 92.69 198 ARG A C 1
ATOM 1591 O O . ARG A 1 198 ? 9.086 -2.496 -12.241 1.00 92.69 198 ARG A O 1
ATOM 1598 N N . VAL A 1 199 ? 10.354 -0.996 -11.175 1.00 93.50 199 VAL A N 1
ATOM 1599 C CA . VAL A 1 199 ? 9.579 0.167 -11.639 1.00 93.50 199 VAL A CA 1
ATOM 1600 C C . VAL A 1 199 ? 9.901 0.513 -13.094 1.00 93.50 199 VAL A C 1
ATOM 1602 O O . VAL A 1 199 ? 9.002 0.923 -13.834 1.00 93.50 199 VAL A O 1
ATOM 1605 N N . LYS A 1 200 ? 11.170 0.375 -13.498 1.00 89.50 200 LYS A N 1
ATOM 1606 C CA . LYS A 1 200 ? 11.650 0.669 -14.856 1.00 89.50 200 LYS A CA 1
ATOM 1607 C C . LYS A 1 200 ? 11.250 -0.415 -15.860 1.00 89.50 200 LYS A C 1
ATOM 1609 O O . LYS A 1 200 ? 10.968 -0.077 -17.008 1.00 89.50 200 LYS A O 1
ATOM 1614 N N . ILE A 1 201 ? 11.184 -1.676 -15.427 1.00 87.06 201 ILE A N 1
ATOM 1615 C CA . ILE A 1 201 ? 10.843 -2.838 -16.258 1.00 87.06 201 ILE A CA 1
ATOM 1616 C C . ILE A 1 201 ? 9.632 -3.572 -15.653 1.00 87.06 201 ILE A C 1
ATOM 1618 O O . ILE A 1 201 ? 9.793 -4.497 -14.857 1.00 87.06 201 ILE A O 1
ATOM 1622 N N . PRO A 1 202 ? 8.402 -3.187 -16.041 1.00 73.81 202 PRO A N 1
ATOM 1623 C CA . PRO A 1 202 ? 7.167 -3.706 -15.445 1.00 73.81 202 PRO A CA 1
ATOM 1624 C C . PRO A 1 202 ? 6.976 -5.217 -15.604 1.00 73.81 202 PRO A C 1
ATOM 1626 O O . PRO A 1 202 ? 6.349 -5.836 -14.754 1.00 73.81 202 PRO A O 1
ATOM 1629 N N . MET A 1 203 ? 7.558 -5.831 -16.644 1.00 70.50 203 MET A N 1
ATOM 1630 C CA . MET A 1 203 ? 7.482 -7.285 -16.853 1.00 70.50 203 MET A CA 1
ATOM 1631 C C . MET A 1 203 ? 8.171 -8.111 -15.755 1.00 70.50 203 MET A C 1
ATO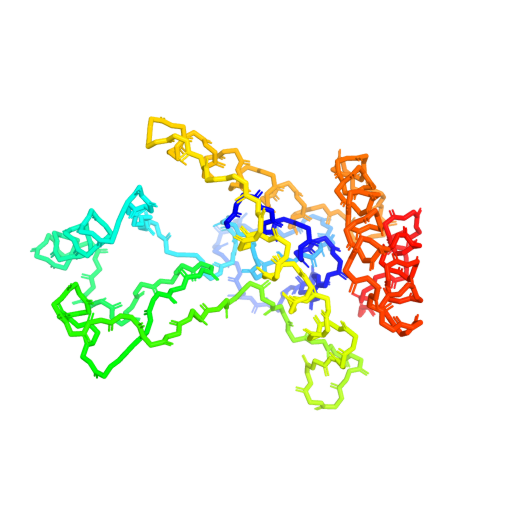M 1633 O O . MET A 1 203 ? 7.962 -9.313 -15.681 1.00 70.50 203 MET A O 1
ATOM 1637 N N . LEU A 1 204 ? 8.999 -7.492 -14.910 1.00 60.47 204 LEU A N 1
ATOM 1638 C CA . LEU A 1 204 ? 9.667 -8.162 -13.788 1.00 60.47 204 LEU A CA 1
ATOM 1639 C C . LEU A 1 204 ? 8.864 -8.098 -12.485 1.00 60.47 204 LEU A C 1
ATOM 1641 O O . LEU A 1 204 ? 9.327 -8.539 -11.430 1.00 60.47 204 LEU A O 1
ATOM 1645 N N . GLN A 1 205 ? 7.673 -7.510 -12.536 1.00 62.47 205 GLN A N 1
ATOM 1646 C CA . GLN A 1 205 ? 6.717 -7.581 -11.442 1.00 62.47 205 GLN A CA 1
ATOM 1647 C C . GLN A 1 205 ? 6.060 -8.961 -11.436 1.00 62.47 205 GLN A C 1
ATOM 1649 O O . GLN A 1 205 ? 6.254 -9.748 -12.358 1.00 62.47 205 GLN A O 1
ATOM 1654 N N . VAL A 1 206 ? 5.351 -9.296 -10.361 1.00 58.34 206 VAL A N 1
ATOM 1655 C CA . VAL A 1 206 ? 4.809 -10.644 -10.167 1.00 58.34 206 VAL A CA 1
ATOM 1656 C C . VAL A 1 206 ? 3.759 -10.941 -11.243 1.00 58.34 206 VAL A C 1
ATOM 1658 O O . VAL A 1 206 ? 2.602 -10.551 -11.120 1.00 58.34 206 VAL A O 1
ATOM 1661 N N . LEU A 1 207 ? 4.186 -11.589 -12.326 1.00 49.50 207 LEU A N 1
ATOM 1662 C CA . LEU A 1 207 ? 3.330 -12.026 -13.420 1.00 49.50 207 LEU A CA 1
ATOM 1663 C C . LEU A 1 207 ? 2.971 -13.496 -13.194 1.00 49.50 207 LEU A C 1
ATOM 1665 O O . LEU A 1 207 ? 3.855 -14.328 -12.981 1.00 49.50 207 LEU A O 1
ATOM 1669 N N . VAL A 1 208 ? 1.669 -13.776 -13.216 1.00 43.66 208 VAL A N 1
ATOM 1670 C CA . VAL A 1 208 ? 1.085 -15.123 -13.298 1.00 43.66 208 VAL A CA 1
ATOM 1671 C C . VAL A 1 208 ? 0.529 -15.296 -14.695 1.00 43.66 208 VAL A C 1
ATOM 1673 O O . VAL A 1 208 ? -0.134 -14.335 -15.155 1.00 43.66 208 VAL A O 1
#

Secondary structure (DSSP, 8-state):
-TTHHHHHHHH--B----TT-SPTT---SS--SBTTT-TTTSS--S-----SSHHHHHHHHHHHHHTTSSS-GGG---SEEEE-S-TTSHHHH---EEEE------TTSTTSS-HHHHHHHHHHHHHHHSSPPPPGGGHHHHHHHHHHHHHHHHHS-TTSPPTTHHHHHHHHHHHHHHHHHTT--HHHHHHHHHHHHHHH-GGGS---

Nearest PDB structures (foldseek):
  3ln7-assembly1_B  TM=9.149E-01  e=1.800E-09  Pasteurella multocida
  3ln7-assembly1_A  TM=9.072E-01  e=2.265E-09  Pasteurella multocida
  3ln6-assembly1_A-2  TM=8.796E-01  e=1.515E-09  Streptococcus agalactiae serogroup V